Protein AF-A0A932T0E5-F1 (afdb_monomer_lite)

pLDDT: mean 88.33, std 12.1, range [47.03, 98.88]

Secondary structure (DSSP, 8-state):
-------PPPP-PPBPEEEEEE----EE--SS-----EEEEEEGGG-EEE-SEEEEES-SSSSEEEEEEEEE---SSB--EEPPPEEEEEEPEEEPEEEEESS-EE-SSS-EEEEEEEEPTT---TT--HHHHHTTPEEEEEEE-TTS-EEEEEEEEE-EE-TTS-EEEEEE--HHHHHHHHHHHHHT---EEEEEEE-TTSSEEEEEEETTTTTTTT-EE---

Radius of gyration: 29.75 Å; chains: 1; bounding box: 71×34×107 Å

Foldseek 3Di:
DPPPPPDDDDDDDAWEKEKAKAFDDQAEAPQDFDDTTWIWMDTPPGDTDTAPDKDKADGRHAFDKIWIKGWHPADPRYHIDIHDIDIHGHAAAEFDKAKEWPFADALQDQAKTKMKIDTDPPPDDDPDALQQWQAQFKKWKFKAFPVRDTPGDTDIFGWHQDPVRIIITIDGRDPSNSVSVVVCVVVLGFIWIWMWTATPRRRHIYTDRHPRGCSPPNRYDHDD

Structure (mmCIF, N/CA/C/O backbone):
data_AF-A0A932T0E5-F1
#
_entry.id   AF-A0A932T0E5-F1
#
loop_
_atom_site.group_PDB
_atom_site.id
_atom_site.type_symbol
_atom_site.label_atom_id
_atom_site.label_alt_id
_atom_site.label_comp_id
_atom_site.label_asym_id
_atom_site.label_entity_id
_atom_site.label_seq_id
_atom_site.pdbx_PDB_ins_code
_atom_site.Cartn_x
_atom_site.Cartn_y
_atom_site.Cartn_z
_atom_site.occupancy
_atom_site.B_iso_or_equiv
_atom_site.auth_seq_id
_atom_site.auth_comp_id
_atom_site.auth_asym_id
_atom_site.auth_atom_id
_atom_site.pdbx_PDB_model_num
ATOM 1 N N . ASN A 1 1 ? 46.874 -0.580 -69.465 1.00 47.03 1 ASN A N 1
ATOM 2 C CA . ASN A 1 1 ? 46.880 -0.689 -67.993 1.00 47.03 1 ASN A CA 1
ATOM 3 C C . ASN A 1 1 ? 45.465 -0.851 -67.487 1.00 47.03 1 ASN A C 1
ATOM 5 O O . ASN A 1 1 ? 44.748 0.137 -67.408 1.00 47.03 1 ASN A O 1
ATOM 9 N N . ALA A 1 2 ? 45.054 -2.084 -67.198 1.00 55.25 2 ALA A N 1
ATOM 10 C CA . ALA A 1 2 ? 43.929 -2.296 -66.297 1.00 55.25 2 ALA A CA 1
ATOM 11 C C . ALA A 1 2 ? 44.469 -2.072 -64.879 1.00 55.25 2 ALA A C 1
ATOM 13 O O . ALA A 1 2 ? 45.478 -2.668 -64.518 1.00 55.25 2 ALA A O 1
ATOM 14 N N . SER A 1 3 ? 43.871 -1.142 -64.138 1.00 70.06 3 SER A N 1
ATOM 15 C CA . SER A 1 3 ? 44.140 -0.984 -62.709 1.00 70.06 3 SER A CA 1
ATOM 16 C C . SER A 1 3 ? 43.538 -2.193 -61.994 1.00 70.06 3 SER A C 1
ATOM 18 O O . SER A 1 3 ? 42.326 -2.381 -62.053 1.00 70.06 3 SER A O 1
ATOM 20 N N . ASP A 1 4 ? 44.369 -3.016 -61.364 1.00 71.56 4 ASP A N 1
ATOM 21 C CA . ASP A 1 4 ? 43.982 -4.167 -60.539 1.00 71.56 4 ASP A CA 1
ATOM 22 C C . ASP A 1 4 ? 43.953 -3.817 -59.044 1.00 71.56 4 ASP A C 1
ATOM 24 O O . ASP A 1 4 ? 44.020 -4.704 -58.195 1.00 71.56 4 ASP A O 1
ATOM 28 N N . GLY A 1 5 ? 43.848 -2.520 -58.722 1.00 70.81 5 GLY A N 1
ATOM 29 C CA . GLY A 1 5 ? 43.839 -2.026 -57.351 1.00 70.81 5 GLY A CA 1
ATOM 30 C C . GLY A 1 5 ? 42.859 -2.818 -56.490 1.00 70.81 5 GLY A C 1
ATOM 31 O O . GLY A 1 5 ? 41.645 -2.723 -56.672 1.00 70.81 5 GLY A O 1
ATOM 32 N N . ALA A 1 6 ? 43.402 -3.618 -55.570 1.00 75.62 6 ALA A N 1
ATOM 33 C CA . ALA A 1 6 ? 42.618 -4.426 -54.654 1.00 75.62 6 ALA A CA 1
ATOM 34 C C . ALA A 1 6 ? 41.649 -3.519 -53.886 1.00 75.62 6 ALA A C 1
ATOM 36 O O . ALA A 1 6 ? 42.060 -2.522 -53.288 1.00 75.62 6 ALA A O 1
ATOM 37 N N . ALA A 1 7 ? 40.359 -3.852 -53.915 1.00 77.50 7 ALA A N 1
ATOM 38 C CA . ALA A 1 7 ? 39.360 -3.103 -53.172 1.00 77.50 7 ALA A CA 1
ATOM 39 C C . ALA A 1 7 ? 39.665 -3.207 -51.670 1.00 77.50 7 ALA A C 1
ATOM 41 O O . ALA A 1 7 ? 39.598 -4.288 -51.084 1.00 77.50 7 ALA A O 1
ATOM 42 N N . VAL A 1 8 ? 40.001 -2.079 -51.044 1.00 80.88 8 VAL A N 1
ATOM 43 C CA . VAL A 1 8 ? 40.147 -1.990 -49.590 1.00 80.88 8 VAL A CA 1
ATOM 44 C C . VAL A 1 8 ? 38.770 -1.718 -49.000 1.00 80.88 8 VAL A C 1
ATOM 46 O O . VAL A 1 8 ? 38.157 -0.689 -49.283 1.00 80.88 8 VAL A O 1
ATOM 49 N N . ALA A 1 9 ? 38.272 -2.639 -48.178 1.00 80.81 9 ALA A N 1
ATOM 50 C CA . ALA A 1 9 ? 37.036 -2.426 -47.438 1.00 80.81 9 ALA A CA 1
ATOM 51 C C . ALA A 1 9 ? 37.272 -1.409 -46.310 1.00 80.81 9 ALA A C 1
ATOM 53 O O . ALA A 1 9 ? 38.129 -1.614 -45.450 1.00 80.81 9 ALA A O 1
ATOM 54 N N . ILE A 1 10 ? 36.496 -0.323 -46.298 1.00 84.88 10 ILE A N 1
ATOM 55 C CA . ILE A 1 10 ? 36.447 0.612 -45.171 1.00 84.88 10 ILE A CA 1
ATOM 56 C C . ILE A 1 10 ? 35.367 0.122 -44.209 1.00 84.88 10 ILE A C 1
ATOM 58 O O . ILE A 1 10 ? 34.188 0.081 -44.559 1.00 84.88 10 ILE A O 1
ATOM 62 N N . LEU A 1 11 ? 35.769 -0.236 -42.990 1.00 83.25 11 LEU A N 1
ATOM 63 C CA . LEU A 1 11 ? 34.835 -0.526 -41.909 1.00 83.25 11 LEU A CA 1
ATOM 64 C C . LEU A 1 11 ? 34.410 0.785 -41.241 1.00 83.25 11 LEU A C 1
ATOM 66 O O . LEU A 1 11 ? 35.240 1.488 -40.666 1.00 83.25 11 LEU A O 1
ATOM 70 N N . ILE A 1 12 ? 33.115 1.088 -41.288 1.00 87.25 12 ILE A N 1
ATOM 71 C CA . ILE A 1 12 ? 32.515 2.178 -40.514 1.00 87.25 12 ILE A CA 1
ATOM 72 C C . ILE A 1 12 ? 31.765 1.548 -39.343 1.00 87.25 12 ILE A C 1
ATOM 74 O O . ILE A 1 12 ? 30.794 0.819 -39.538 1.00 87.25 12 ILE A O 1
ATOM 78 N N . ASN A 1 13 ? 32.236 1.809 -38.124 1.00 93.94 13 ASN A N 1
ATOM 79 C CA . ASN A 1 13 ? 31.563 1.343 -36.916 1.00 93.94 13 ASN A CA 1
ATOM 80 C C . ASN A 1 13 ? 30.255 2.110 -36.697 1.00 93.94 13 ASN A C 1
ATOM 82 O O . ASN A 1 13 ? 30.162 3.299 -37.007 1.00 93.94 13 ASN A O 1
ATOM 86 N N . LYS A 1 14 ? 29.267 1.441 -36.095 1.00 96.06 14 LYS A N 1
ATOM 87 C CA . LYS A 1 14 ? 28.035 2.093 -35.644 1.00 96.06 14 LYS A CA 1
ATOM 88 C C . LYS A 1 14 ? 28.333 3.128 -34.556 1.00 96.06 14 LYS A C 1
ATOM 90 O O . LYS A 1 14 ? 29.182 2.902 -33.688 1.00 96.06 14 LYS A O 1
ATOM 95 N N . ALA A 1 15 ? 27.595 4.231 -34.570 1.00 96.94 15 ALA A N 1
ATOM 96 C CA . ALA A 1 15 ? 27.650 5.263 -33.545 1.00 96.94 15 ALA A CA 1
ATOM 97 C C . ALA A 1 15 ? 26.988 4.802 -32.234 1.00 96.94 15 ALA A C 1
ATOM 99 O O . ALA A 1 15 ? 26.132 3.919 -32.223 1.00 96.94 15 ALA A O 1
ATOM 100 N N . SER A 1 16 ? 27.374 5.391 -31.102 1.00 96.88 16 SER A N 1
ATOM 101 C CA . SER A 1 16 ? 26.695 5.148 -29.824 1.00 96.88 16 SER A CA 1
ATOM 102 C C . SER A 1 16 ? 25.293 5.770 -29.795 1.00 96.88 16 SER A C 1
ATOM 104 O O . SER A 1 16 ? 25.011 6.762 -30.474 1.00 96.88 16 SER A O 1
ATOM 106 N N . SER A 1 17 ? 24.423 5.179 -28.978 1.00 98.31 17 SER A N 1
ATOM 107 C CA . SER A 1 17 ? 23.112 5.715 -28.614 1.00 98.31 17 SER A CA 1
ATOM 108 C C . SER A 1 17 ? 22.964 5.719 -27.090 1.00 98.31 17 SER A C 1
ATOM 110 O O . SER A 1 17 ? 23.651 4.968 -26.394 1.00 98.31 17 SER A O 1
ATOM 112 N N . THR A 1 18 ? 22.065 6.556 -26.584 1.00 98.56 18 THR A N 1
ATOM 113 C CA . THR A 1 18 ? 21.708 6.649 -25.168 1.00 98.56 18 THR A CA 1
ATOM 114 C C . THR A 1 18 ? 20.205 6.484 -25.032 1.00 98.56 18 THR A C 1
ATOM 116 O O . THR A 1 18 ? 19.445 7.305 -25.550 1.00 98.56 18 THR A O 1
ATOM 119 N N . THR A 1 19 ? 19.787 5.459 -24.294 1.00 98.88 19 THR A N 1
ATOM 120 C CA . THR A 1 19 ? 18.385 5.227 -23.939 1.00 98.88 19 THR A CA 1
ATOM 121 C C . THR A 1 19 ? 18.100 5.777 -22.546 1.00 98.88 19 THR A C 1
ATOM 123 O O . THR A 1 19 ? 18.860 5.557 -21.609 1.00 98.88 19 THR A O 1
ATOM 126 N N . THR A 1 20 ? 16.994 6.500 -22.398 1.00 98.75 20 THR A N 1
ATOM 127 C CA . THR A 1 20 ? 16.487 6.992 -21.113 1.00 98.75 20 THR A CA 1
ATOM 128 C C . THR A 1 20 ? 15.145 6.340 -20.834 1.00 98.75 20 THR A C 1
ATOM 130 O O . THR A 1 20 ? 14.204 6.506 -21.608 1.00 98.75 20 THR A O 1
ATOM 133 N N . THR A 1 21 ? 15.048 5.615 -19.723 1.00 98.81 21 THR A N 1
ATOM 134 C CA . THR A 1 21 ? 13.775 5.077 -19.237 1.00 98.81 21 THR A CA 1
ATOM 135 C C . THR A 1 21 ? 12.963 6.180 -18.569 1.00 98.81 21 THR A C 1
ATOM 137 O O . THR A 1 21 ? 13.482 6.947 -17.760 1.00 98.81 21 THR A O 1
ATOM 140 N N . ILE A 1 22 ? 11.672 6.227 -18.870 1.00 98.44 22 ILE A N 1
ATOM 141 C CA . ILE A 1 22 ? 10.708 7.151 -18.281 1.00 98.44 22 ILE A CA 1
ATOM 142 C C . ILE A 1 22 ? 9.673 6.305 -17.536 1.00 98.44 22 ILE A C 1
ATOM 144 O O . ILE A 1 22 ? 9.033 5.440 -18.132 1.00 98.44 22 ILE A O 1
ATOM 148 N N . GLY A 1 23 ? 9.528 6.531 -16.229 1.00 97.00 23 GLY A N 1
ATOM 149 C CA . GLY A 1 23 ? 8.541 5.835 -15.398 1.00 97.00 23 GLY A CA 1
ATOM 150 C C . GLY A 1 23 ? 7.097 6.274 -15.675 1.00 97.00 23 GLY A C 1
ATOM 151 O O . GLY A 1 23 ? 6.836 7.153 -16.493 1.00 97.00 23 GLY A O 1
ATOM 152 N N . ALA A 1 24 ? 6.150 5.671 -14.962 1.00 95.75 24 ALA A N 1
ATOM 153 C CA . ALA A 1 24 ? 4.742 6.068 -14.946 1.00 95.75 24 ALA A CA 1
ATOM 154 C C . ALA A 1 24 ? 4.163 5.962 -13.526 1.00 95.75 24 ALA A C 1
ATOM 156 O O . ALA A 1 24 ? 4.868 5.603 -12.582 1.00 95.75 24 ALA A O 1
ATOM 157 N N . GLY A 1 25 ? 2.871 6.262 -13.384 1.00 92.38 25 GLY A N 1
ATOM 158 C CA . GLY A 1 25 ? 2.166 6.198 -12.109 1.00 92.38 25 GLY A CA 1
ATOM 159 C C . GLY A 1 25 ? 2.399 7.429 -11.213 1.00 92.38 25 GLY A C 1
ATOM 160 O O . GLY A 1 25 ? 2.808 8.481 -11.708 1.00 92.38 25 GLY A O 1
ATOM 161 N N . PRO A 1 26 ? 2.117 7.325 -9.899 1.00 95.62 26 PRO A N 1
ATOM 162 C CA . PRO A 1 26 ? 1.688 6.109 -9.208 1.00 95.62 26 PRO A CA 1
ATOM 163 C C . PRO A 1 26 ? 0.310 5.628 -9.676 1.00 95.62 26 PRO A C 1
ATOM 165 O O . PRO A 1 26 ? -0.562 6.436 -9.988 1.00 95.62 26 PRO A O 1
ATOM 168 N N . PHE A 1 27 ? 0.120 4.314 -9.704 1.00 98.12 27 PHE A N 1
ATOM 169 C CA . PHE A 1 27 ? -1.183 3.686 -9.915 1.00 98.12 27 PHE A CA 1
ATOM 170 C C . PHE A 1 27 ? -1.866 3.420 -8.570 1.00 98.12 27 PHE A C 1
ATOM 172 O O . PHE A 1 27 ? -1.227 3.492 -7.518 1.00 98.12 27 PHE A O 1
ATOM 179 N N . THR A 1 28 ? -3.154 3.099 -8.597 1.00 98.12 28 THR A N 1
ATOM 180 C CA . THR A 1 28 ? -3.898 2.607 -7.432 1.00 98.12 28 THR A CA 1
ATOM 181 C C . THR A 1 28 ? -4.329 1.187 -7.726 1.00 98.12 28 THR A C 1
ATOM 183 O O . THR A 1 28 ? -4.829 0.936 -8.817 1.00 98.12 28 THR A O 1
ATOM 186 N N . TYR A 1 29 ? -4.159 0.293 -6.752 1.00 98.62 29 TYR A N 1
ATOM 187 C CA . TYR A 1 29 ? -4.575 -1.097 -6.863 1.00 98.62 29 TYR A CA 1
ATOM 188 C C . TYR A 1 29 ? -6.025 -1.203 -7.351 1.00 98.62 29 TYR A C 1
ATOM 190 O O . TYR A 1 29 ? -6.954 -0.730 -6.685 1.00 98.62 29 TYR A O 1
ATOM 198 N N . ASP A 1 30 ? -6.205 -1.833 -8.509 1.00 97.88 30 ASP A N 1
ATOM 199 C CA . ASP A 1 30 ? -7.512 -2.096 -9.112 1.00 97.88 30 ASP A CA 1
ATOM 200 C C . ASP A 1 30 ? -7.761 -3.582 -9.428 1.00 97.88 30 ASP A C 1
ATOM 202 O O . ASP A 1 30 ? -8.763 -3.940 -10.045 1.00 97.88 30 ASP A O 1
ATOM 206 N N . GLY A 1 31 ? -6.858 -4.456 -8.975 1.00 97.56 31 GLY A N 1
ATOM 207 C CA . GLY A 1 31 ? -6.905 -5.890 -9.246 1.00 97.56 31 GLY A CA 1
ATOM 208 C C . GLY A 1 31 ? -6.441 -6.285 -10.651 1.00 97.56 31 GLY A C 1
ATOM 209 O O . GLY A 1 31 ? -6.492 -7.473 -10.967 1.00 97.56 31 GLY A O 1
ATOM 210 N N . SER A 1 32 ? -5.974 -5.341 -11.477 1.00 97.88 32 SER A N 1
ATOM 211 C CA . SER A 1 32 ? -5.464 -5.589 -12.828 1.00 97.88 32 SER A CA 1
ATOM 212 C C . SER A 1 32 ? -3.959 -5.319 -12.955 1.00 97.88 32 SER A C 1
ATOM 214 O O . SER A 1 32 ? -3.314 -4.792 -12.051 1.00 97.88 32 SER A O 1
ATOM 216 N N . THR A 1 33 ? -3.361 -5.735 -14.075 1.00 97.75 33 THR A N 1
ATOM 217 C CA . THR A 1 33 ? -1.942 -5.485 -14.358 1.00 97.75 33 THR A CA 1
ATOM 218 C C . THR A 1 33 ? -1.722 -4.050 -14.826 1.00 97.75 33 THR A C 1
ATOM 220 O O . THR A 1 33 ? -2.251 -3.633 -15.855 1.00 97.75 33 THR A O 1
ATOM 223 N N . HIS A 1 34 ? -0.843 -3.323 -14.143 1.00 97.12 34 HIS A N 1
ATOM 224 C CA . HIS A 1 34 ? -0.406 -1.991 -14.536 1.00 97.12 34 HIS A CA 1
ATOM 225 C C . HIS A 1 34 ? 0.894 -2.060 -15.346 1.00 97.12 34 HIS A C 1
ATOM 227 O O . HIS A 1 34 ? 1.992 -2.152 -14.797 1.00 97.12 34 HIS A O 1
ATOM 233 N N . THR A 1 35 ? 0.786 -1.974 -16.672 1.00 93.38 35 THR A N 1
ATOM 234 C CA . THR A 1 35 ? 1.936 -1.738 -17.557 1.00 93.38 35 THR A CA 1
ATOM 235 C C . THR A 1 35 ? 2.109 -0.237 -17.762 1.00 93.38 35 THR A C 1
ATOM 237 O O . THR A 1 35 ? 1.227 0.419 -18.316 1.00 93.38 35 THR A O 1
ATOM 240 N N . GLY A 1 36 ? 3.226 0.324 -17.307 1.00 92.25 36 GLY A N 1
ATOM 241 C CA . GLY A 1 36 ? 3.509 1.752 -17.436 1.00 92.25 36 GLY A CA 1
ATOM 242 C C . GLY A 1 36 ? 4.932 2.037 -17.896 1.00 92.25 36 GLY A C 1
ATOM 243 O O . GLY A 1 36 ? 5.788 1.160 -17.912 1.00 92.25 36 GLY A O 1
ATOM 244 N N . GLY A 1 37 ? 5.187 3.288 -18.253 1.00 97.12 37 GLY A N 1
ATOM 245 C CA . GLY A 1 37 ? 6.506 3.772 -18.637 1.00 97.12 37 GLY A CA 1
ATOM 246 C C . GLY A 1 37 ? 6.717 3.833 -20.145 1.00 97.12 37 GLY A C 1
ATOM 247 O O . GLY A 1 37 ? 5.889 3.409 -20.946 1.00 97.12 37 GLY A O 1
ATOM 248 N N . SER A 1 38 ? 7.830 4.441 -20.524 1.00 98.06 38 SER A N 1
ATOM 249 C CA . SER A 1 38 ? 8.278 4.600 -21.905 1.00 98.06 38 SER A CA 1
ATOM 250 C C . SER A 1 38 ? 9.796 4.785 -21.922 1.00 98.06 38 SER A C 1
ATOM 252 O O . SER A 1 38 ? 10.455 4.696 -20.885 1.00 98.06 38 SER A O 1
ATOM 254 N N . GLY A 1 39 ? 10.374 5.048 -23.089 1.00 98.44 39 GLY A N 1
ATOM 255 C CA . GLY A 1 39 ? 11.759 5.482 -23.160 1.00 98.44 39 GLY A CA 1
ATOM 256 C C . GLY A 1 39 ? 12.042 6.308 -24.397 1.00 98.44 39 GLY A C 1
ATOM 257 O O . GLY A 1 39 ? 11.377 6.162 -25.425 1.00 98.44 39 GLY A O 1
ATOM 258 N N . THR A 1 40 ? 13.040 7.174 -24.285 1.00 98.56 40 THR A N 1
ATOM 259 C CA . THR A 1 40 ? 13.556 7.989 -25.385 1.00 98.56 40 THR A CA 1
ATOM 260 C C . THR A 1 40 ? 14.987 7.592 -25.692 1.00 98.56 40 THR A C 1
ATOM 262 O O . THR A 1 40 ? 15.738 7.178 -24.809 1.00 98.56 40 THR A O 1
ATOM 265 N N . VAL A 1 41 ? 15.362 7.710 -26.959 1.00 98.75 41 VAL A N 1
ATOM 266 C CA . VAL A 1 41 ? 16.685 7.351 -27.457 1.00 98.75 41 VAL A CA 1
ATOM 267 C C . VAL A 1 41 ? 17.247 8.540 -28.206 1.00 98.75 41 VAL A C 1
ATOM 269 O O . VAL A 1 41 ? 16.602 9.074 -29.110 1.00 98.75 41 VAL A O 1
ATOM 272 N N . THR A 1 42 ? 18.458 8.937 -27.837 1.00 98.50 42 THR A N 1
ATOM 273 C CA . THR A 1 42 ? 19.224 9.960 -28.552 1.00 98.50 42 THR A CA 1
ATOM 274 C C . THR A 1 42 ? 20.570 9.400 -28.989 1.00 98.50 42 THR A C 1
ATOM 276 O O . THR A 1 42 ? 21.080 8.446 -28.402 1.00 98.50 42 THR A O 1
ATOM 279 N N . GLY A 1 43 ? 21.153 9.956 -30.046 1.00 96.94 43 GLY A N 1
ATOM 280 C CA . GLY A 1 43 ? 22.438 9.492 -30.564 1.00 96.94 43 GLY A CA 1
ATOM 281 C C . GLY A 1 43 ? 23.042 10.448 -31.583 1.00 96.94 43 GLY A C 1
ATOM 282 O O . GLY A 1 43 ? 22.471 11.493 -31.905 1.00 96.94 43 GLY A O 1
ATOM 283 N N . ALA A 1 44 ? 24.225 10.093 -32.085 1.00 93.94 44 ALA A N 1
ATOM 284 C CA . ALA A 1 44 ? 24.895 10.867 -33.127 1.00 93.94 44 ALA A CA 1
ATOM 285 C C . ALA A 1 44 ? 24.052 10.946 -34.417 1.00 93.94 44 ALA A C 1
ATOM 287 O O . ALA A 1 44 ? 23.070 10.232 -34.588 1.00 93.94 44 ALA A O 1
ATOM 288 N N . GLY A 1 45 ? 24.407 11.853 -35.331 1.00 93.25 45 GLY A N 1
ATOM 289 C CA . GLY A 1 45 ? 23.711 11.972 -36.621 1.00 93.25 45 GLY A CA 1
ATOM 290 C C . GLY A 1 45 ? 22.247 12.430 -36.532 1.00 93.25 45 GLY A C 1
ATOM 291 O O . GLY A 1 45 ? 21.537 12.356 -37.529 1.00 93.25 45 GLY A O 1
ATOM 292 N N . GLY A 1 46 ? 21.799 12.913 -35.366 1.00 95.25 46 GLY A N 1
ATOM 293 C CA . GLY A 1 46 ? 20.435 13.404 -35.153 1.00 95.25 46 GLY A CA 1
ATOM 294 C C . GLY A 1 46 ? 19.421 12.327 -34.763 1.00 95.25 46 GLY A C 1
ATOM 295 O O . GLY A 1 46 ? 18.223 12.586 -34.858 1.00 95.25 46 GLY A O 1
ATOM 296 N N . LEU A 1 47 ? 19.865 11.139 -34.325 1.00 97.94 47 LEU A N 1
ATOM 297 C CA . LEU A 1 47 ? 18.961 10.114 -33.801 1.00 97.94 47 LEU A CA 1
ATOM 298 C C . LEU A 1 47 ? 18.129 10.684 -32.642 1.00 97.94 47 LEU A C 1
ATOM 300 O O . LEU A 1 47 ? 18.674 11.121 -31.628 1.00 97.94 47 LEU A O 1
ATOM 304 N N . SER A 1 48 ? 16.808 10.643 -32.804 1.00 97.88 48 SER A N 1
ATOM 305 C CA . SER A 1 48 ? 15.816 11.008 -31.795 1.00 97.88 48 SER A CA 1
ATOM 306 C C . SER A 1 48 ? 14.568 10.164 -32.030 1.00 97.88 48 SER A C 1
ATOM 308 O O . SER A 1 48 ? 13.842 10.370 -33.002 1.00 97.88 48 SER A O 1
ATOM 310 N N . THR A 1 49 ? 14.368 9.146 -31.198 1.00 98.31 49 THR A N 1
ATOM 311 C CA . THR A 1 49 ? 13.281 8.170 -31.352 1.00 98.31 49 THR A CA 1
ATOM 312 C C . THR A 1 49 ? 12.842 7.618 -29.993 1.00 98.31 49 THR A C 1
ATOM 314 O O . THR A 1 49 ? 13.387 7.987 -28.950 1.00 98.31 49 THR A O 1
ATOM 317 N N . SER A 1 50 ? 11.842 6.744 -29.986 1.00 98.38 50 SER A N 1
ATOM 318 C CA . SER A 1 50 ? 11.412 6.002 -28.801 1.00 98.38 50 SER A CA 1
ATOM 319 C C . SER A 1 50 ? 12.195 4.701 -28.634 1.00 98.38 50 SER A C 1
ATOM 321 O O . SER A 1 50 ? 12.706 4.130 -29.599 1.00 98.38 50 SER A O 1
ATOM 323 N N . ALA A 1 51 ? 12.265 4.217 -27.395 1.00 98.31 51 ALA A N 1
ATOM 324 C CA . ALA A 1 51 ? 12.779 2.886 -27.095 1.00 98.31 51 ALA A CA 1
ATOM 325 C C . ALA A 1 51 ? 11.984 1.811 -27.859 1.00 98.31 51 ALA A C 1
ATOM 327 O O . ALA A 1 51 ? 10.777 1.939 -28.060 1.00 98.31 51 ALA A O 1
ATOM 328 N N . THR A 1 52 ? 12.662 0.745 -28.278 1.00 98.31 52 THR A N 1
ATOM 329 C CA . THR A 1 52 ? 12.062 -0.340 -29.068 1.00 98.31 52 THR A CA 1
ATOM 330 C C . THR A 1 52 ? 11.242 -1.302 -28.221 1.00 98.31 52 THR A C 1
ATOM 332 O O . THR A 1 52 ? 10.318 -1.932 -28.727 1.00 98.31 52 THR A O 1
ATOM 335 N N . SER A 1 53 ? 11.583 -1.444 -26.940 1.00 98.44 53 SER A N 1
ATOM 336 C CA . SER A 1 53 ? 10.878 -2.329 -26.015 1.00 98.44 53 SER A CA 1
ATOM 337 C C . SER A 1 53 ? 11.063 -1.888 -24.568 1.00 98.44 53 SER A C 1
ATOM 339 O O . SER A 1 53 ? 12.004 -1.164 -24.238 1.00 98.44 53 SER A O 1
ATOM 341 N N . LEU A 1 54 ? 10.178 -2.376 -23.702 1.00 98.62 54 LEU A N 1
ATOM 342 C CA . LEU A 1 54 ? 10.267 -2.233 -22.254 1.00 98.62 54 LEU A CA 1
ATOM 343 C C . LEU A 1 54 ? 10.350 -3.621 -21.616 1.00 98.62 54 LEU A C 1
ATOM 345 O O . LEU A 1 54 ? 9.707 -4.557 -22.092 1.00 98.62 54 LEU A O 1
ATOM 349 N N . THR A 1 55 ? 11.109 -3.744 -20.533 1.00 98.44 55 THR A N 1
ATOM 350 C CA . THR A 1 55 ? 11.048 -4.903 -19.637 1.00 98.44 55 THR A CA 1
ATOM 351 C C . THR A 1 55 ? 10.595 -4.472 -18.252 1.00 98.44 55 THR A C 1
ATOM 353 O O . THR A 1 55 ? 10.794 -3.325 -17.846 1.00 98.44 55 THR A O 1
ATOM 356 N N . TYR A 1 56 ? 9.961 -5.402 -17.543 1.00 98.31 56 TYR A N 1
ATOM 357 C CA . TYR A 1 56 ? 9.404 -5.184 -16.216 1.00 98.31 56 TYR A CA 1
ATOM 358 C C . TYR A 1 56 ? 9.957 -6.210 -15.234 1.00 98.31 56 TYR A C 1
ATOM 360 O O . TYR A 1 56 ? 10.122 -7.380 -15.578 1.00 98.31 56 TYR A O 1
ATOM 368 N N . SER A 1 57 ? 10.235 -5.767 -14.010 1.00 98.25 57 SER A N 1
ATOM 369 C CA . SER A 1 57 ? 10.663 -6.626 -12.906 1.00 98.25 57 SER A CA 1
ATOM 370 C C . SER A 1 57 ? 9.881 -6.286 -11.642 1.00 98.25 57 SER A C 1
ATOM 372 O O . SER A 1 57 ? 9.809 -5.119 -11.254 1.00 98.25 57 SER A O 1
ATOM 374 N N . GLY A 1 58 ? 9.313 -7.304 -10.997 1.00 97.88 58 GLY A N 1
ATOM 375 C CA . GLY A 1 58 ? 8.428 -7.159 -9.840 1.00 97.88 58 GLY A CA 1
ATOM 376 C C . GLY A 1 58 ? 6.955 -7.401 -10.173 1.00 97.88 58 GLY A C 1
ATOM 377 O O . GLY A 1 58 ? 6.590 -7.660 -11.318 1.00 97.88 58 GLY A O 1
ATOM 378 N N . ASP A 1 59 ? 6.116 -7.347 -9.142 1.00 97.94 59 ASP A N 1
ATOM 379 C CA . ASP A 1 59 ? 4.670 -7.533 -9.254 1.00 97.94 59 ASP A CA 1
ATOM 380 C C . ASP A 1 59 ? 4.005 -6.265 -9.806 1.00 97.94 59 ASP A C 1
ATOM 382 O O . ASP A 1 59 ? 4.155 -5.177 -9.254 1.00 97.94 59 ASP A O 1
ATOM 386 N N . GLN A 1 60 ? 3.283 -6.413 -10.913 1.00 98.00 60 GLN A N 1
ATOM 387 C CA . GLN A 1 60 ? 2.610 -5.317 -11.612 1.00 98.00 60 GLN A CA 1
ATOM 388 C C . GLN A 1 60 ? 1.116 -5.225 -11.280 1.00 98.00 60 GLN A C 1
ATOM 390 O O . GLN A 1 60 ? 0.410 -4.425 -11.890 1.00 98.00 60 GLN A O 1
ATOM 395 N N . VAL A 1 61 ? 0.621 -6.064 -10.372 1.00 97.88 61 VAL A N 1
ATOM 396 C CA . VAL A 1 61 ? -0.784 -6.114 -9.963 1.00 97.88 61 VAL A CA 1
ATOM 397 C C . VAL A 1 61 ? -0.927 -5.609 -8.536 1.00 97.88 61 VAL A C 1
ATOM 399 O O . VAL A 1 61 ? -1.691 -4.682 -8.293 1.00 97.88 61 VAL A O 1
ATOM 402 N N . ASN A 1 62 ? -0.204 -6.206 -7.589 1.00 98.25 62 ASN A N 1
ATOM 403 C CA . ASN A 1 62 ? -0.373 -5.891 -6.172 1.00 98.25 62 ASN A CA 1
ATOM 404 C C . ASN A 1 62 ? 0.271 -4.550 -5.789 1.00 98.25 62 ASN A C 1
ATOM 406 O O . ASN A 1 62 ? 1.205 -4.070 -6.433 1.00 98.25 62 ASN A O 1
ATOM 410 N N . ALA A 1 63 ? -0.232 -3.942 -4.713 1.00 98.31 63 ALA A N 1
ATOM 411 C CA . ALA A 1 63 ? 0.344 -2.727 -4.162 1.00 98.31 63 ALA A CA 1
ATOM 412 C C . ALA A 1 63 ? 1.807 -2.956 -3.762 1.00 98.31 63 ALA A C 1
ATOM 414 O O . ALA A 1 63 ? 2.161 -3.949 -3.127 1.00 98.31 63 ALA A O 1
ATOM 415 N N . GLY A 1 64 ? 2.665 -2.013 -4.130 1.00 97.94 64 GLY A N 1
ATOM 416 C CA . GLY A 1 64 ? 4.105 -2.150 -3.997 1.00 97.94 64 GLY A CA 1
ATOM 417 C C . GLY A 1 64 ? 4.851 -1.393 -5.084 1.00 97.94 64 GLY A C 1
ATOM 418 O O . GLY A 1 64 ? 4.301 -0.519 -5.757 1.00 97.94 64 GLY A O 1
ATOM 419 N N . THR A 1 65 ? 6.127 -1.730 -5.239 1.00 97.88 65 THR A N 1
ATOM 420 C CA . THR A 1 65 ? 7.012 -1.125 -6.234 1.00 97.88 65 THR A CA 1
ATOM 421 C C . THR A 1 65 ? 7.479 -2.191 -7.212 1.00 97.88 65 THR A C 1
ATOM 423 O O . THR A 1 65 ? 8.030 -3.210 -6.796 1.00 97.88 65 THR A O 1
ATOM 426 N N . TYR A 1 66 ? 7.322 -1.918 -8.504 1.00 98.38 66 TYR A N 1
ATOM 427 C CA . TYR A 1 66 ? 7.968 -2.665 -9.581 1.00 98.38 66 TYR A CA 1
ATOM 428 C C . TYR A 1 66 ? 8.877 -1.733 -10.385 1.00 98.38 66 TYR A C 1
ATOM 430 O O . TYR A 1 66 ? 8.883 -0.518 -10.180 1.00 98.38 66 TYR A O 1
ATOM 438 N N . TYR A 1 67 ? 9.677 -2.292 -11.285 1.00 98.50 67 TYR A N 1
ATOM 439 C CA . TYR A 1 67 ? 10.641 -1.543 -12.082 1.00 98.50 67 TYR A CA 1
ATOM 440 C C . TYR A 1 67 ? 10.383 -1.732 -13.568 1.00 98.50 67 TYR A C 1
ATOM 442 O O . TYR A 1 67 ? 10.075 -2.838 -14.009 1.00 98.50 67 TYR A O 1
ATOM 450 N N . VAL A 1 68 ? 10.545 -0.653 -14.330 1.00 98.69 68 VAL A N 1
ATOM 451 C CA . VAL A 1 68 ? 10.563 -0.665 -15.795 1.00 98.69 68 VAL A CA 1
ATOM 452 C C . VAL A 1 68 ? 11.959 -0.312 -16.294 1.00 98.69 68 VAL A C 1
ATOM 454 O O . VAL A 1 68 ? 12.621 0.546 -15.711 1.00 98.69 68 VAL A O 1
ATOM 457 N N . THR A 1 69 ? 12.384 -0.938 -17.388 1.00 98.75 69 THR A N 1
ATOM 458 C CA . THR A 1 69 ? 13.617 -0.607 -18.109 1.00 98.75 69 THR A CA 1
ATOM 459 C C . THR A 1 69 ? 13.310 -0.464 -19.592 1.00 98.75 69 THR A C 1
ATOM 461 O O . THR A 1 69 ? 12.658 -1.328 -20.178 1.00 98.75 69 THR A O 1
ATOM 464 N N . ALA A 1 70 ? 13.764 0.630 -20.202 1.00 98.81 70 ALA A N 1
ATOM 465 C CA . ALA A 1 70 ? 13.637 0.858 -21.633 1.00 98.81 70 ALA A CA 1
ATOM 466 C C . ALA A 1 70 ? 14.871 0.362 -22.390 1.00 98.81 70 ALA A C 1
ATOM 468 O O . ALA A 1 70 ? 16.000 0.558 -21.944 1.00 98.81 70 ALA A O 1
ATOM 469 N N . HIS A 1 71 ? 14.643 -0.229 -23.560 1.00 98.69 71 HIS A N 1
ATOM 470 C CA . HIS A 1 71 ? 15.684 -0.822 -24.393 1.00 98.69 71 HIS A CA 1
ATOM 471 C C . HIS A 1 71 ? 15.614 -0.275 -25.811 1.00 98.69 71 HIS A C 1
ATOM 473 O O . HIS A 1 71 ? 14.529 -0.167 -26.390 1.00 98.69 71 HIS A O 1
ATOM 479 N N . TYR A 1 72 ? 16.775 0.002 -26.390 1.00 98.62 72 TYR A N 1
ATOM 480 C CA . TYR A 1 72 ? 16.941 0.272 -27.807 1.00 98.62 72 TYR A CA 1
ATOM 481 C C . TYR A 1 72 ? 17.758 -0.843 -28.448 1.00 98.62 72 TYR A C 1
ATOM 483 O O . TYR A 1 72 ? 18.929 -1.020 -28.127 1.00 98.62 72 TYR A O 1
ATOM 491 N N . ALA A 1 73 ? 17.164 -1.567 -29.396 1.00 98.25 73 ALA A N 1
ATOM 492 C CA . ALA A 1 73 ? 17.824 -2.674 -30.094 1.00 98.25 73 ALA A CA 1
ATOM 493 C C . ALA A 1 73 ? 18.987 -2.236 -31.012 1.00 98.25 73 ALA A C 1
ATOM 495 O O . ALA A 1 73 ? 19.748 -3.080 -31.489 1.00 98.25 73 ALA A O 1
ATOM 496 N N . GLY A 1 74 ? 19.139 -0.931 -31.261 1.00 97.44 74 GLY A N 1
ATOM 497 C CA . GLY A 1 74 ? 20.045 -0.406 -32.278 1.00 97.44 74 GLY A CA 1
ATOM 498 C C . GLY A 1 74 ? 19.411 -0.399 -33.669 1.00 97.44 74 GLY A C 1
ATOM 499 O O . GLY A 1 74 ? 18.340 -0.958 -33.901 1.00 97.44 74 GLY A O 1
ATOM 500 N N . ASP A 1 75 ? 20.101 0.227 -34.615 1.00 96.31 75 ASP A N 1
ATOM 501 C CA . ASP A 1 75 ? 19.721 0.233 -36.029 1.00 96.31 75 ASP A CA 1
ATOM 502 C C . ASP A 1 75 ? 20.952 -0.041 -36.915 1.00 96.31 75 ASP A C 1
ATOM 504 O O . ASP A 1 75 ? 21.976 -0.547 -36.442 1.00 96.31 75 ASP A O 1
ATOM 508 N N . ALA A 1 76 ? 20.861 0.226 -38.220 1.00 95.44 76 ALA A N 1
ATOM 509 C CA . ALA A 1 76 ? 21.977 0.040 -39.148 1.00 95.44 76 ALA A CA 1
ATOM 510 C C . ALA A 1 76 ? 23.211 0.896 -38.795 1.00 95.44 76 ALA A C 1
ATOM 512 O O . ALA A 1 76 ? 24.337 0.445 -38.988 1.00 95.44 76 ALA A O 1
ATOM 513 N N . ASN A 1 77 ? 22.996 2.088 -38.238 1.00 96.19 77 ASN A N 1
ATOM 514 C CA . ASN A 1 77 ? 23.995 3.121 -37.981 1.00 96.19 77 ASN A CA 1
ATOM 515 C C . ASN A 1 77 ? 24.305 3.320 -36.488 1.00 96.19 77 ASN A C 1
ATOM 517 O O . ASN A 1 77 ? 25.335 3.911 -36.173 1.00 96.19 77 ASN A O 1
ATOM 521 N N . HIS A 1 78 ? 23.466 2.826 -35.574 1.00 98.00 78 HIS A N 1
ATOM 522 C CA . HIS A 1 78 ? 23.590 3.041 -34.130 1.00 98.00 78 HIS A CA 1
ATOM 523 C C . HIS A 1 78 ? 23.608 1.731 -33.339 1.00 98.00 78 HIS A C 1
ATOM 525 O O . HIS A 1 78 ? 22.865 0.790 -33.630 1.00 98.00 78 HIS A O 1
ATOM 531 N N . ASN A 1 79 ? 24.449 1.681 -32.309 1.00 98.06 79 ASN A N 1
ATOM 532 C CA . ASN A 1 79 ? 24.519 0.575 -31.361 1.00 98.06 79 ASN A CA 1
ATOM 533 C C . ASN A 1 79 ? 23.261 0.510 -30.485 1.00 98.06 79 ASN A C 1
ATOM 535 O O . ASN A 1 79 ? 22.611 1.530 -30.240 1.00 98.06 79 ASN A O 1
ATOM 539 N N . ALA A 1 80 ? 22.960 -0.690 -29.989 1.00 98.31 80 ALA A N 1
ATOM 540 C CA . ALA A 1 80 ? 21.959 -0.899 -28.950 1.00 98.31 80 ALA A CA 1
ATOM 541 C C . ALA A 1 80 ? 22.349 -0.175 -27.651 1.00 98.31 80 ALA A C 1
ATOM 543 O O . ALA A 1 80 ? 23.536 0.029 -27.380 1.00 98.31 80 ALA A O 1
ATOM 544 N N . SER A 1 81 ? 21.356 0.204 -26.853 1.00 98.75 81 SER A N 1
ATOM 545 C CA . SER A 1 81 ? 21.565 0.773 -25.522 1.00 98.75 81 SER A CA 1
ATOM 546 C C . SER A 1 81 ? 20.377 0.496 -24.610 1.00 98.75 81 SER A C 1
ATOM 548 O O . SER A 1 81 ? 19.249 0.334 -25.073 1.00 98.75 81 SER A O 1
ATOM 550 N N . ASP A 1 82 ? 20.638 0.491 -23.307 1.00 98.56 82 ASP A N 1
ATOM 551 C CA . ASP A 1 82 ? 19.630 0.290 -22.272 1.00 98.56 82 ASP A CA 1
ATOM 552 C C . ASP A 1 82 ? 19.546 1.527 -21.381 1.00 98.56 82 ASP A C 1
ATOM 554 O O . ASP A 1 82 ? 20.556 2.172 -21.083 1.00 98.56 82 ASP A O 1
ATOM 558 N N . GLY A 1 83 ? 18.331 1.864 -20.960 1.00 98.69 83 GLY A N 1
ATOM 559 C CA . GLY A 1 83 ? 18.109 2.847 -19.911 1.00 98.69 83 GLY A CA 1
ATOM 560 C C . GLY A 1 83 ? 18.331 2.253 -18.521 1.00 98.69 83 GLY A C 1
ATOM 561 O O . GLY A 1 83 ? 18.410 1.041 -18.333 1.00 98.69 83 GLY A O 1
ATOM 562 N N . ALA A 1 84 ? 18.395 3.117 -17.510 1.00 9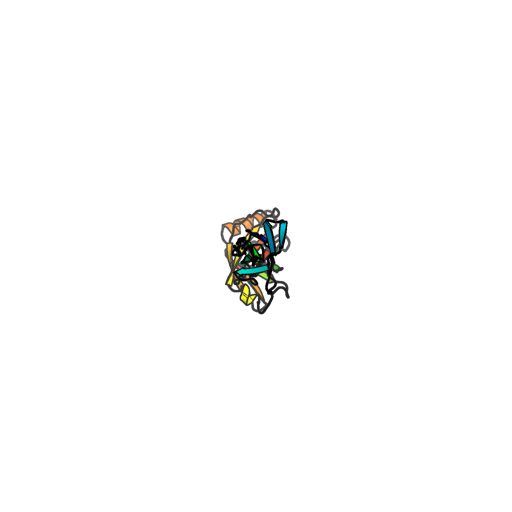8.62 84 ALA A N 1
ATOM 563 C CA . ALA A 1 84 ? 18.372 2.674 -16.119 1.00 98.62 84 ALA A CA 1
ATOM 564 C C . ALA A 1 84 ? 16.977 2.155 -15.729 1.00 98.62 84 ALA A C 1
ATOM 566 O O . ALA A 1 84 ? 15.967 2.624 -16.260 1.00 98.62 84 ALA A O 1
ATOM 567 N N . ALA A 1 85 ? 16.910 1.224 -14.776 1.00 98.56 85 ALA A N 1
ATOM 568 C CA . ALA A 1 85 ? 15.643 0.784 -14.204 1.00 98.56 85 ALA A CA 1
ATOM 569 C C . ALA A 1 85 ? 14.996 1.920 -13.393 1.00 98.56 85 ALA A C 1
ATOM 571 O O . ALA A 1 85 ? 15.651 2.542 -12.554 1.00 98.56 85 ALA A O 1
ATOM 572 N N . ILE A 1 86 ? 13.707 2.171 -13.617 1.00 98.62 86 ILE A N 1
ATOM 573 C CA . ILE A 1 86 ? 12.932 3.203 -12.919 1.00 98.62 86 ILE A CA 1
ATOM 574 C C . ILE A 1 86 ? 11.801 2.549 -12.131 1.00 98.62 86 ILE A C 1
ATOM 576 O O . ILE A 1 86 ? 11.080 1.702 -12.655 1.00 98.62 86 ILE A O 1
ATOM 580 N N . ALA A 1 87 ? 11.651 2.959 -10.872 1.00 98.19 87 ALA A N 1
ATOM 581 C CA . ALA A 1 87 ? 10.594 2.486 -9.989 1.00 98.19 87 ALA A CA 1
ATOM 582 C C . ALA A 1 87 ? 9.223 3.040 -10.404 1.00 98.19 87 ALA A C 1
ATOM 584 O O . ALA A 1 87 ? 9.076 4.236 -10.665 1.00 98.19 87 ALA A O 1
ATOM 585 N N . ILE A 1 88 ? 8.212 2.178 -10.393 1.00 98.50 88 ILE A N 1
ATOM 586 C CA . ILE A 1 88 ? 6.799 2.523 -10.513 1.00 98.50 88 ILE A CA 1
ATOM 587 C C . ILE A 1 88 ? 6.075 1.974 -9.287 1.00 98.50 88 ILE A C 1
ATOM 589 O O . ILE A 1 88 ? 6.282 0.830 -8.887 1.00 98.50 88 ILE A O 1
ATOM 593 N N . VAL A 1 89 ? 5.221 2.805 -8.692 1.00 98.38 89 VAL A N 1
ATOM 594 C CA . VAL A 1 89 ? 4.487 2.477 -7.466 1.00 98.38 89 VAL A CA 1
ATOM 595 C C . VAL A 1 89 ? 3.022 2.199 -7.784 1.00 98.38 89 VAL A C 1
ATOM 597 O O . VAL A 1 89 ? 2.359 3.020 -8.422 1.00 98.38 89 VAL A O 1
ATOM 600 N N . ILE A 1 90 ? 2.510 1.081 -7.276 1.00 98.62 90 ILE A N 1
ATOM 601 C CA . ILE A 1 90 ? 1.081 0.789 -7.147 1.00 98.62 90 ILE A CA 1
ATOM 602 C C . ILE A 1 90 ? 0.719 1.036 -5.683 1.00 98.62 90 ILE A C 1
ATOM 604 O O . ILE A 1 90 ? 1.219 0.370 -4.778 1.00 98.62 90 ILE A O 1
ATOM 608 N N . LYS A 1 91 ? -0.117 2.037 -5.425 1.00 98.12 91 LYS A N 1
ATOM 609 C CA . LYS A 1 91 ? -0.599 2.351 -4.079 1.00 98.12 91 LYS A CA 1
ATOM 610 C C . LYS A 1 91 ? -1.696 1.374 -3.679 1.00 98.12 91 LYS A C 1
ATOM 612 O O . LYS A 1 91 ? -2.538 1.019 -4.505 1.00 98.12 91 LYS A O 1
ATOM 617 N N . ALA A 1 92 ? -1.732 1.025 -2.396 1.00 98.19 92 ALA A N 1
ATOM 618 C CA . ALA A 1 92 ? -2.884 0.354 -1.814 1.00 98.19 92 ALA A CA 1
ATOM 619 C C . ALA A 1 92 ? -4.155 1.186 -2.052 1.00 98.19 92 ALA A C 1
ATOM 621 O O . ALA A 1 92 ? -4.115 2.421 -2.042 1.00 98.19 92 ALA A O 1
ATOM 622 N N . LYS A 1 93 ? -5.283 0.518 -2.280 1.00 98.06 93 LYS A N 1
ATOM 623 C CA . LYS A 1 93 ? -6.579 1.170 -2.453 1.00 98.06 93 LYS A CA 1
ATOM 624 C C . LYS A 1 93 ? -7.148 1.588 -1.099 1.00 98.06 93 LYS A C 1
ATOM 626 O O . LYS A 1 93 ? -7.261 0.758 -0.200 1.00 98.06 93 LYS A O 1
ATOM 631 N N . SER A 1 94 ? -7.555 2.853 -0.994 1.00 97.25 94 SER A N 1
ATOM 632 C CA . SER A 1 94 ? -8.358 3.335 0.133 1.00 97.25 94 SER A CA 1
ATOM 633 C C . SER A 1 94 ? -9.729 2.685 0.075 1.00 97.25 94 SER A C 1
ATOM 635 O O . SER A 1 94 ? -10.387 2.735 -0.968 1.00 97.25 94 SER A O 1
ATOM 637 N N . LEU A 1 95 ? -10.148 2.086 1.179 1.00 96.62 95 LEU A N 1
ATOM 638 C CA . LEU A 1 95 ? -11.512 1.623 1.362 1.00 96.62 95 LEU A CA 1
ATOM 639 C C . LEU A 1 95 ? -12.298 2.694 2.102 1.00 96.62 95 LEU A C 1
ATOM 641 O O . LEU A 1 95 ? -11.881 3.118 3.174 1.00 96.62 95 LEU A O 1
ATOM 645 N N . ASN A 1 96 ? -13.437 3.083 1.538 1.00 93.88 96 ASN A N 1
ATOM 646 C CA . ASN A 1 96 ? -14.429 3.876 2.244 1.00 93.88 96 ASN A CA 1
ATOM 647 C C . ASN A 1 96 ? -15.091 2.996 3.300 1.00 93.88 96 ASN A C 1
ATOM 649 O O . ASN A 1 96 ? -15.559 1.889 2.997 1.00 93.88 96 ASN A O 1
ATOM 653 N N . ALA A 1 97 ? -15.131 3.479 4.526 1.00 92.31 97 ALA A N 1
ATOM 654 C CA . ALA A 1 97 ? -15.750 2.792 5.629 1.00 92.31 97 ALA A CA 1
ATOM 655 C C . ALA A 1 97 ? -16.482 3.778 6.542 1.00 92.31 97 ALA A C 1
ATOM 657 O O . ALA A 1 97 ? -16.442 4.993 6.398 1.00 92.31 97 ALA A O 1
ATOM 658 N N . SER A 1 98 ? -17.226 3.221 7.481 1.00 88.25 98 SER A N 1
ATOM 659 C CA . SER A 1 98 ? -17.832 3.953 8.582 1.00 88.25 98 SER A CA 1
ATOM 660 C C . SER A 1 98 ? -17.465 3.246 9.870 1.00 88.25 98 SER A C 1
ATOM 662 O O . SER A 1 98 ? -17.385 2.016 9.897 1.00 88.25 98 SER A O 1
ATOM 664 N N . ALA A 1 99 ? -17.239 4.003 10.942 1.00 86.06 99 ALA A N 1
ATOM 665 C CA . ALA A 1 99 ? -16.883 3.419 12.225 1.00 86.06 99 ALA A CA 1
ATOM 666 C C . ALA A 1 99 ? -17.621 4.060 13.409 1.00 86.06 99 ALA A C 1
ATOM 668 O O . ALA A 1 99 ? -17.848 5.271 13.462 1.00 86.06 99 ALA A O 1
ATOM 669 N N . TRP A 1 100 ? -18.023 3.217 14.363 1.00 80.62 100 TRP A N 1
ATOM 670 C CA . TRP A 1 100 ? -18.843 3.568 15.526 1.00 80.62 100 TRP A CA 1
ATOM 671 C C . TRP A 1 100 ? -18.491 2.695 16.740 1.00 80.62 100 TRP A C 1
ATOM 673 O O . TRP A 1 100 ? -17.869 1.646 16.607 1.00 80.62 100 TRP A O 1
ATOM 683 N N . SER A 1 101 ? -18.884 3.091 17.951 1.00 79.06 101 SER A N 1
ATOM 684 C CA . SER A 1 101 ? -18.725 2.241 19.140 1.00 79.06 101 SER A CA 1
ATOM 685 C C . SER A 1 101 ? -19.855 1.225 19.254 1.00 79.06 101 SER A C 1
ATOM 687 O O . SER A 1 101 ? -20.995 1.504 18.880 1.00 79.06 101 SER A O 1
ATOM 689 N N . GLN A 1 102 ? -19.581 0.074 19.872 1.00 71.75 102 GLN A N 1
ATOM 690 C CA . GLN A 1 102 ? -20.604 -0.901 20.262 1.00 71.75 102 GLN A CA 1
ATOM 691 C C . GLN A 1 102 ? -21.456 -0.370 21.435 1.00 71.75 102 GLN A C 1
ATOM 693 O O . GLN A 1 102 ? -21.386 -0.858 22.559 1.00 71.75 102 GLN A O 1
ATOM 698 N N . GLY A 1 103 ? -22.234 0.686 21.199 1.00 72.06 103 GLY A N 1
ATOM 699 C CA . GLY A 1 103 ? -23.024 1.375 22.218 1.00 72.06 103 GLY A CA 1
ATOM 700 C C . GLY A 1 103 ? -22.231 2.411 23.019 1.00 72.06 103 GLY A C 1
ATOM 701 O O . GLY A 1 103 ? -21.233 2.958 22.553 1.00 72.06 103 GLY A O 1
ATOM 702 N N . THR A 1 104 ? -22.710 2.734 24.222 1.00 72.81 104 THR A N 1
ATOM 703 C CA . THR A 1 104 ? -22.083 3.755 25.073 1.00 72.81 104 THR A CA 1
ATOM 704 C C . THR A 1 104 ? -20.798 3.235 25.711 1.00 72.81 104 THR A C 1
ATOM 706 O O . THR A 1 104 ? -20.818 2.224 26.409 1.00 72.81 104 THR A O 1
ATOM 709 N N . VAL A 1 105 ? -19.703 3.966 25.539 1.00 77.88 105 VAL A N 1
ATOM 710 C CA . VAL A 1 105 ? -18.411 3.735 26.178 1.00 77.88 105 VAL A CA 1
ATOM 711 C C . VAL A 1 105 ? -18.482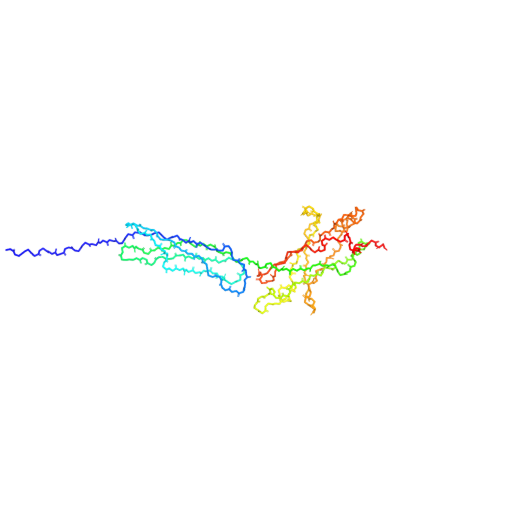 4.190 2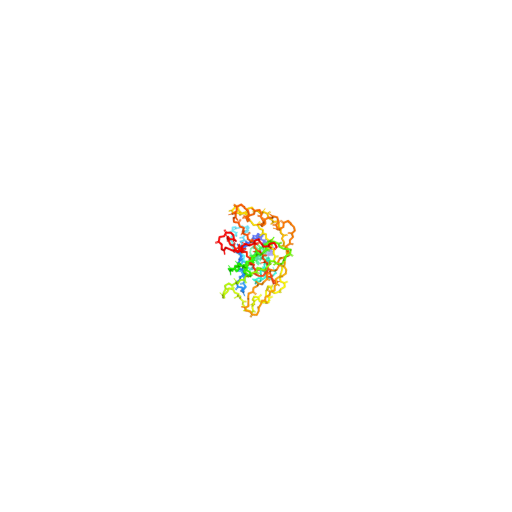7.637 1.00 77.88 105 VAL A C 1
ATOM 713 O O . VAL A 1 105 ? -18.626 5.381 27.926 1.00 77.88 105 VAL A O 1
ATOM 716 N N . ASN A 1 106 ? -18.390 3.234 28.565 1.00 76.31 106 ASN A N 1
ATOM 717 C CA . ASN A 1 106 ? -18.300 3.531 29.992 1.00 76.31 106 ASN A CA 1
ATOM 718 C C . ASN A 1 106 ? -16.840 3.803 30.389 1.00 76.31 106 ASN A C 1
ATOM 720 O O . ASN A 1 106 ? -16.004 2.905 30.330 1.00 76.31 106 ASN A O 1
ATOM 724 N N . ILE A 1 107 ? -16.551 5.028 30.828 1.00 78.19 107 ILE A N 1
ATOM 725 C CA . ILE A 1 107 ? -15.214 5.466 31.267 1.00 78.19 107 ILE A CA 1
ATOM 726 C C . ILE A 1 107 ? -15.001 5.370 32.791 1.00 78.19 107 ILE A C 1
ATOM 728 O O . ILE A 1 107 ? -13.943 5.752 33.291 1.00 78.19 107 ILE A O 1
ATOM 732 N N . GLY A 1 108 ? -15.992 4.866 33.538 1.00 68.69 108 GLY A N 1
ATOM 733 C CA . GLY A 1 108 ? -15.924 4.675 34.994 1.00 68.69 108 GLY A CA 1
ATOM 734 C C . GLY A 1 108 ? -15.229 3.385 35.447 1.00 68.69 108 GLY A C 1
ATOM 735 O O . GLY A 1 108 ? -14.889 3.253 36.618 1.00 68.69 108 GLY A O 1
ATOM 736 N N . SER A 1 109 ? -14.953 2.453 34.530 1.00 69.50 109 SER A N 1
ATOM 737 C CA . SER A 1 109 ? -14.262 1.191 34.827 1.00 69.50 109 SER A CA 1
ATOM 738 C C . SER A 1 109 ? -13.136 0.908 33.828 1.00 69.50 109 SER A C 1
ATOM 740 O O . SER A 1 109 ? -13.124 1.448 32.722 1.00 69.50 109 SER A O 1
ATOM 742 N N . ASN A 1 110 ? -12.195 0.030 34.194 1.00 69.12 110 ASN A N 1
ATOM 743 C CA . ASN A 1 110 ? -11.095 -0.418 33.325 1.00 69.12 110 ASN A CA 1
ATOM 744 C C . ASN A 1 110 ? -11.556 -1.458 32.276 1.00 69.12 110 ASN A C 1
ATOM 746 O O . ASN A 1 110 ? -10.878 -2.455 32.043 1.00 69.12 110 ASN A O 1
ATOM 750 N N . GLY A 1 111 ? -12.745 -1.270 31.699 1.00 82.00 111 GLY A N 1
ATOM 751 C CA . GLY A 1 111 ? -13.328 -2.187 30.721 1.00 82.00 111 GLY A CA 1
ATOM 752 C C . GLY A 1 111 ? -12.669 -2.115 29.340 1.00 82.00 111 GLY A C 1
ATOM 753 O O . GLY A 1 111 ? -11.702 -1.390 29.112 1.00 82.00 111 GLY A O 1
ATOM 754 N N . ALA A 1 112 ? -13.227 -2.863 28.392 1.00 84.50 112 ALA A N 1
ATOM 755 C CA . ALA A 1 112 ? -12.828 -2.795 26.994 1.00 84.50 112 ALA A CA 1
ATOM 756 C C . ALA A 1 112 ? -13.733 -1.830 26.210 1.00 84.50 112 ALA A C 1
ATOM 758 O O . ALA A 1 112 ? -14.943 -1.783 26.432 1.00 84.50 112 ALA A O 1
ATOM 759 N N . ILE A 1 113 ? -13.151 -1.088 25.271 1.00 83.75 113 ILE A N 1
ATOM 760 C CA . ILE A 1 113 ? -13.872 -0.294 24.274 1.00 83.75 113 ILE A CA 1
ATOM 761 C C . ILE A 1 113 ? -13.887 -1.102 22.981 1.00 83.75 113 ILE A C 1
ATOM 763 O O . ILE A 1 113 ? -12.826 -1.418 22.448 1.00 83.75 113 ILE A O 1
ATOM 767 N N . VAL A 1 114 ? -15.070 -1.429 22.468 1.00 85.69 114 VAL A N 1
ATOM 768 C CA . VAL A 1 114 ? -15.211 -2.117 21.178 1.00 85.69 114 VAL A CA 1
ATOM 769 C C . VAL A 1 114 ? -15.652 -1.111 20.124 1.00 85.69 114 VAL A C 1
ATOM 771 O O . VAL A 1 114 ? -16.717 -0.498 20.244 1.00 85.69 114 VAL A O 1
ATOM 774 N N . LEU A 1 115 ? -14.826 -0.957 19.094 1.00 87.19 115 LEU A N 1
ATOM 775 C CA . LEU A 1 115 ? -15.103 -0.155 17.909 1.00 87.19 115 LEU A CA 1
ATOM 776 C C . LEU A 1 115 ? -15.497 -1.084 16.762 1.00 87.19 115 LEU A C 1
ATOM 778 O O . LEU A 1 115 ? -14.869 -2.121 16.561 1.00 87.19 115 LEU A O 1
ATOM 782 N N . HIS A 1 116 ? -16.546 -0.711 16.044 1.00 88.31 116 HIS A N 1
ATOM 783 C CA . HIS A 1 116 ? -17.057 -1.379 14.855 1.00 88.31 116 HIS A CA 1
ATOM 784 C C . HIS A 1 116 ? -16.681 -0.558 13.632 1.00 88.31 116 HIS A C 1
ATOM 786 O O . HIS A 1 116 ? -16.807 0.664 13.668 1.00 88.31 116 HIS A O 1
ATOM 792 N N . ILE A 1 117 ? -16.258 -1.227 12.564 1.00 91.25 117 ILE A N 1
ATOM 793 C CA . ILE A 1 117 ? -16.051 -0.640 11.242 1.00 91.25 117 ILE A CA 1
ATOM 794 C C . ILE A 1 117 ? -16.858 -1.444 10.220 1.00 91.25 117 ILE A C 1
ATOM 796 O O . ILE A 1 117 ? -16.761 -2.671 10.181 1.00 91.25 117 ILE A O 1
ATOM 800 N N . ALA A 1 118 ? -17.611 -0.765 9.360 1.00 92.44 118 ALA A N 1
ATOM 801 C CA . ALA A 1 118 ? -18.199 -1.349 8.158 1.00 92.44 118 ALA A CA 1
ATOM 802 C C . ALA A 1 118 ? -17.594 -0.699 6.919 1.00 92.44 118 ALA A C 1
ATOM 804 O O . ALA A 1 118 ? -17.614 0.519 6.785 1.00 92.44 118 ALA A O 1
ATOM 805 N N . VAL A 1 119 ? -17.077 -1.527 6.015 1.00 94.00 119 VAL A N 1
ATOM 806 C CA . VAL A 1 119 ? -16.576 -1.101 4.705 1.00 94.00 119 VAL A CA 1
ATOM 807 C C . VAL A 1 119 ? -17.730 -1.102 3.705 1.00 94.00 119 VAL A C 1
ATOM 809 O O . VAL A 1 119 ? -18.492 -2.072 3.662 1.00 94.00 119 VAL A O 1
ATOM 812 N N . ASP A 1 120 ? -17.843 -0.062 2.874 1.00 94.50 120 ASP A N 1
ATOM 813 C CA . ASP A 1 120 ? -18.904 -0.006 1.863 1.00 94.50 120 ASP A CA 1
ATOM 814 C C . ASP A 1 120 ? -18.754 -1.145 0.842 1.00 94.50 120 ASP A C 1
ATOM 816 O O . ASP A 1 120 ? -17.647 -1.507 0.423 1.00 94.50 120 ASP A O 1
ATOM 820 N N . ALA A 1 121 ? -19.884 -1.699 0.405 1.00 94.25 121 ALA A N 1
ATOM 821 C CA . ALA A 1 121 ? -19.910 -2.806 -0.543 1.00 94.25 121 ALA A CA 1
ATOM 822 C C . ALA A 1 121 ? -19.343 -2.422 -1.927 1.00 94.25 121 ALA A C 1
ATOM 824 O O . ALA A 1 121 ? -19.412 -1.274 -2.360 1.00 94.25 121 ALA A O 1
ATOM 825 N N . GLY A 1 122 ? -18.820 -3.413 -2.658 1.00 95.19 122 GLY A N 1
ATOM 826 C CA . GLY A 1 122 ? -18.389 -3.249 -4.056 1.00 95.19 122 GLY A CA 1
ATOM 827 C C . GLY A 1 122 ? -17.005 -2.618 -4.255 1.00 95.19 122 GLY A C 1
ATOM 828 O O . GLY A 1 122 ? -16.641 -2.289 -5.380 1.00 95.19 122 GLY A O 1
ATOM 829 N N . GLN A 1 123 ? -16.220 -2.449 -3.189 1.00 96.38 123 GLN A N 1
ATOM 830 C CA . GLN A 1 123 ? -14.884 -1.847 -3.275 1.00 96.38 123 GLN A CA 1
ATOM 831 C C . GLN A 1 123 ? -13.742 -2.851 -3.477 1.00 96.38 123 GLN A C 1
ATOM 833 O O . GLN A 1 123 ? -12.642 -2.452 -3.874 1.00 96.38 123 GLN A O 1
ATOM 838 N N . LEU A 1 124 ? -13.987 -4.128 -3.185 1.00 97.44 124 LEU A N 1
ATOM 839 C CA . LEU A 1 124 ? -12.994 -5.197 -3.273 1.00 97.44 124 LEU A CA 1
ATOM 840 C C . LEU A 1 124 ? -12.913 -5.750 -4.699 1.00 97.44 124 LEU A C 1
ATOM 842 O O . LEU A 1 124 ? -13.877 -5.682 -5.460 1.00 97.44 124 LEU A O 1
ATOM 846 N N . TYR A 1 125 ? -11.758 -6.301 -5.046 1.00 97.75 125 TYR A N 1
ATOM 847 C CA . TYR A 1 125 ? -11.474 -6.895 -6.345 1.00 97.75 125 TYR A CA 1
ATOM 848 C C . TYR A 1 125 ? -11.209 -8.385 -6.180 1.00 97.75 125 TYR A C 1
ATOM 850 O O . TYR A 1 125 ? -10.890 -8.862 -5.089 1.00 97.75 125 TYR A O 1
ATOM 858 N N . ASN A 1 126 ? -11.298 -9.122 -7.286 1.00 94.62 126 ASN A N 1
ATOM 859 C CA . ASN A 1 126 ? -11.034 -10.558 -7.312 1.00 94.62 126 ASN A CA 1
ATOM 860 C C . ASN A 1 126 ? -11.916 -11.315 -6.299 1.00 94.62 126 ASN A C 1
ATOM 862 O O . ASN A 1 126 ? -13.107 -11.037 -6.167 1.00 94.62 126 ASN A O 1
ATOM 866 N N . SER A 1 127 ? -11.339 -12.295 -5.606 1.00 94.56 127 SER A N 1
ATOM 867 C CA . SER A 1 127 ? -11.993 -13.085 -4.562 1.00 94.56 127 SER A CA 1
ATOM 868 C C . SER A 1 127 ? -11.776 -12.524 -3.152 1.00 94.56 127 SER A C 1
ATOM 870 O O . SER A 1 127 ? -11.960 -13.256 -2.178 1.00 94.56 127 SER A O 1
ATOM 872 N N . ASP A 1 128 ? -11.325 -11.273 -3.019 1.00 96.88 128 ASP A N 1
ATOM 873 C CA . ASP A 1 128 ? -11.050 -10.694 -1.709 1.00 96.88 128 ASP A CA 1
ATOM 874 C C . ASP A 1 128 ? -12.341 -10.423 -0.931 1.00 96.88 128 ASP A C 1
ATOM 876 O O . ASP A 1 128 ? -13.364 -9.992 -1.464 1.00 96.88 128 ASP A O 1
ATOM 880 N N . THR A 1 129 ? -12.278 -10.670 0.375 1.00 96.69 129 THR A N 1
ATOM 881 C CA . THR A 1 129 ? -13.374 -10.441 1.317 1.00 96.69 129 THR A CA 1
ATOM 882 C C . THR A 1 129 ? -12.850 -9.653 2.510 1.00 96.69 129 THR A C 1
ATOM 884 O O . THR A 1 129 ? -11.669 -9.738 2.847 1.00 96.69 129 THR A O 1
ATOM 887 N N . ILE A 1 130 ? -13.718 -8.933 3.223 1.00 96.88 130 ILE A N 1
ATOM 888 C CA . ILE A 1 130 ? -13.307 -8.241 4.456 1.00 96.88 130 ILE A CA 1
ATOM 889 C C . ILE A 1 130 ? -12.693 -9.224 5.463 1.00 96.88 130 ILE A C 1
ATOM 891 O O . ILE A 1 130 ? -11.668 -8.925 6.075 1.00 96.88 130 ILE A O 1
ATOM 89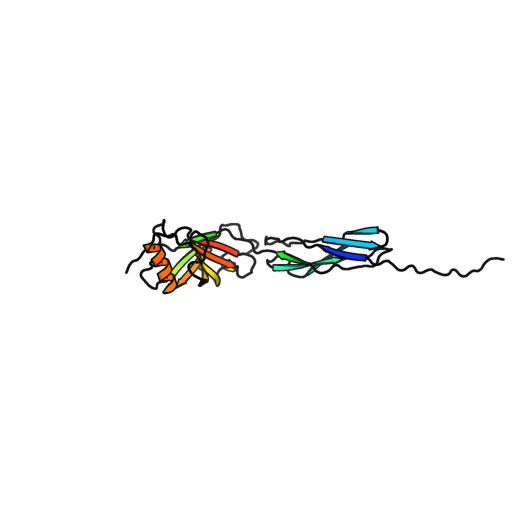5 N N . ALA A 1 131 ? -13.250 -10.434 5.562 1.00 96.94 131 ALA A N 1
ATOM 896 C CA . ALA A 1 131 ? -12.727 -11.490 6.420 1.00 96.94 131 ALA A CA 1
ATOM 897 C C . ALA A 1 131 ? -11.305 -11.928 6.028 1.00 96.94 131 ALA A C 1
ATOM 899 O O . ALA A 1 131 ? -10.446 -12.018 6.904 1.00 96.94 131 ALA A O 1
ATOM 900 N N . SER A 1 132 ? -11.025 -12.168 4.740 1.00 96.56 132 SER A N 1
ATOM 901 C CA . SER A 1 132 ? -9.678 -12.568 4.298 1.00 96.56 132 SER A CA 1
ATOM 902 C C . SER A 1 132 ? -8.647 -11.452 4.482 1.00 96.56 132 SER A C 1
ATOM 904 O O . SER A 1 132 ? -7.490 -11.730 4.797 1.00 96.56 132 SER A O 1
ATOM 906 N N . LEU A 1 133 ? -9.071 -10.196 4.327 1.00 97.06 133 LEU A N 1
ATOM 907 C CA . LEU A 1 133 ? -8.192 -9.031 4.365 1.00 97.06 133 LEU A CA 1
ATOM 908 C C . LEU A 1 133 ? -7.892 -8.529 5.781 1.00 97.06 133 LEU A C 1
ATOM 910 O O . LEU A 1 133 ? -6.749 -8.160 6.058 1.00 97.06 133 LEU A O 1
ATOM 914 N N . PHE A 1 134 ? -8.893 -8.502 6.665 1.00 97.00 134 PHE A N 1
ATOM 915 C CA . PHE A 1 134 ? -8.811 -7.787 7.943 1.00 97.00 134 PHE A CA 1
ATOM 916 C C . PHE A 1 134 ? -8.997 -8.661 9.185 1.00 97.00 134 PHE A C 1
ATOM 918 O O . PHE A 1 134 ? -8.653 -8.212 10.279 1.00 97.00 134 PHE A O 1
ATOM 925 N N . ASN A 1 135 ? -9.457 -9.914 9.073 1.00 96.50 135 ASN A N 1
ATOM 926 C CA . ASN A 1 135 ? -9.545 -10.778 10.252 1.00 96.50 135 ASN A CA 1
ATOM 927 C C . ASN A 1 135 ? -8.141 -11.113 10.761 1.00 96.50 135 ASN A C 1
ATOM 929 O O . ASN A 1 135 ? -7.365 -11.775 10.071 1.00 96.50 135 ASN A O 1
ATOM 933 N N . GLY A 1 136 ? -7.802 -10.658 11.962 1.00 94.50 136 GLY A N 1
ATOM 934 C CA . GLY A 1 136 ? -6.466 -10.740 12.536 1.00 94.50 136 GLY A CA 1
ATOM 935 C C . GLY A 1 136 ? -5.478 -9.691 12.010 1.00 94.50 136 GLY A C 1
ATOM 936 O O . GLY A 1 136 ? -4.278 -9.875 12.202 1.00 94.50 136 GLY A O 1
ATOM 937 N N . ALA A 1 137 ? -5.927 -8.660 11.286 1.00 95.31 137 ALA A N 1
ATOM 938 C CA . ALA A 1 137 ? -5.074 -7.536 10.895 1.00 95.31 137 ALA A CA 1
ATOM 939 C C . ALA A 1 137 ? -4.859 -6.579 12.076 1.00 95.31 137 ALA A C 1
ATOM 941 O O . ALA A 1 137 ? -5.714 -6.458 12.953 1.00 95.31 137 ALA A O 1
ATOM 942 N N . THR A 1 138 ? -3.722 -5.887 12.094 1.00 95.06 138 THR A N 1
ATOM 943 C CA . THR A 1 138 ? -3.417 -4.904 13.137 1.00 95.06 138 THR A CA 1
ATOM 944 C C . THR A 1 138 ? -3.963 -3.541 12.741 1.00 95.06 138 THR A C 1
ATOM 946 O O . THR A 1 138 ? -3.535 -2.963 11.745 1.00 95.06 138 THR A O 1
ATOM 949 N N . PHE A 1 139 ? -4.866 -3.013 13.557 1.00 93.88 139 PHE A N 1
ATOM 950 C CA . PHE A 1 139 ? -5.324 -1.634 13.482 1.00 93.88 139 PHE A CA 1
ATOM 951 C C . PHE A 1 139 ? -4.492 -0.769 14.415 1.00 93.88 139 PHE A C 1
ATOM 953 O O . PHE A 1 139 ? -4.238 -1.139 15.562 1.00 93.88 139 PHE A O 1
ATOM 960 N N . THR A 1 140 ? -4.097 0.395 13.919 1.00 91.81 140 THR A N 1
ATOM 961 C CA . THR A 1 140 ? -3.596 1.498 14.726 1.00 91.81 140 THR A CA 1
ATOM 962 C C . THR A 1 140 ? -4.762 2.402 15.074 1.00 91.81 140 THR A C 1
ATOM 964 O O . THR A 1 140 ? -5.513 2.806 14.192 1.00 91.81 140 THR A O 1
ATOM 967 N N . VAL A 1 141 ? -4.905 2.721 16.356 1.00 88.62 141 VAL A N 1
ATOM 968 C CA . VAL A 1 141 ? -5.943 3.611 16.865 1.00 88.62 141 VAL A CA 1
ATOM 969 C C . VAL A 1 141 ? -5.301 4.749 17.644 1.00 88.62 141 VAL A C 1
ATOM 971 O O . VAL A 1 141 ? -4.435 4.522 18.489 1.00 88.62 141 VAL A O 1
ATOM 974 N N . GLN A 1 142 ? -5.730 5.968 17.353 1.00 87.94 142 GLN A N 1
ATOM 975 C CA . GLN A 1 142 ? -5.293 7.205 17.991 1.00 87.94 142 GLN A CA 1
ATOM 976 C C . GLN A 1 142 ? -6.522 8.003 18.421 1.00 87.94 142 GLN A C 1
ATOM 978 O O . GLN A 1 142 ? -7.595 7.842 17.846 1.00 87.94 142 GLN A O 1
ATOM 983 N N . ILE A 1 143 ? -6.369 8.888 19.406 1.00 83.62 143 ILE A N 1
ATOM 984 C CA . ILE A 1 143 ? -7.371 9.936 19.636 1.00 83.62 143 ILE A CA 1
ATOM 985 C C . ILE A 1 143 ? -6.830 11.227 19.062 1.00 83.62 143 ILE A C 1
ATOM 987 O O . ILE A 1 143 ? -5.729 11.651 19.430 1.00 83.62 143 ILE A O 1
ATOM 991 N N . ARG A 1 144 ? -7.616 11.862 18.198 1.00 81.06 144 ARG A N 1
ATOM 992 C CA . ARG A 1 144 ? -7.323 13.185 17.660 1.00 81.06 144 ARG A CA 1
ATOM 993 C C . ARG A 1 144 ? -8.221 14.236 18.296 1.00 81.06 144 ARG A C 1
ATOM 995 O O . ARG A 1 144 ? -9.353 13.963 18.692 1.00 81.06 144 ARG A O 1
ATOM 1002 N N . LYS A 1 145 ? -7.683 15.445 18.411 1.00 73.81 145 LYS A N 1
ATOM 1003 C CA . LYS A 1 145 ? -8.459 16.650 18.704 1.00 73.81 145 LYS A CA 1
ATOM 1004 C C . LYS A 1 145 ? -9.094 17.168 17.418 1.00 73.81 145 LYS A C 1
ATOM 1006 O O . LYS A 1 145 ? -8.683 16.806 16.318 1.00 73.81 145 LYS A O 1
ATOM 1011 N N . SER A 1 146 ? -10.007 18.124 17.560 1.00 69.31 146 SER A N 1
ATOM 1012 C CA . SER A 1 146 ? -10.663 18.796 16.432 1.00 69.31 146 SER A CA 1
ATOM 1013 C C . SER A 1 146 ? -9.710 19.545 15.487 1.00 69.31 146 SER A C 1
ATOM 1015 O O . SER A 1 146 ? -10.114 19.909 14.389 1.00 69.31 146 SER A O 1
ATOM 1017 N N . ASP A 1 147 ? -8.472 19.824 15.910 1.00 73.06 147 ASP A N 1
ATOM 1018 C CA . ASP A 1 147 ? -7.420 20.431 15.080 1.00 73.06 147 ASP A CA 1
ATOM 1019 C C . ASP A 1 147 ? -6.536 19.393 14.355 1.00 73.06 147 ASP A C 1
ATOM 1021 O O . ASP A 1 147 ? -5.564 19.759 13.696 1.00 73.06 147 ASP A O 1
ATOM 1025 N N . GLY A 1 148 ? -6.858 18.099 14.479 1.00 73.00 148 GLY A N 1
ATOM 1026 C CA . GLY A 1 148 ? -6.114 16.984 13.896 1.00 73.00 148 GLY A CA 1
ATOM 1027 C C . GLY A 1 148 ? -4.886 16.545 14.701 1.00 73.00 148 GLY A C 1
ATOM 1028 O O . GLY A 1 148 ? -4.258 15.544 14.350 1.00 73.00 148 GLY A O 1
ATOM 1029 N N . SER A 1 149 ? -4.531 17.241 15.789 1.00 78.62 149 SER A N 1
ATOM 1030 C CA . SER A 1 149 ? -3.419 16.831 16.649 1.00 78.62 149 SER A CA 1
ATOM 1031 C C . SER A 1 149 ? -3.755 15.564 17.436 1.00 78.62 149 SER A C 1
ATOM 1033 O O . SER A 1 149 ? -4.885 15.356 17.880 1.00 78.62 149 SER A O 1
ATOM 1035 N N . ILE A 1 150 ? -2.756 14.702 17.624 1.00 79.06 150 ILE A N 1
ATOM 1036 C CA . ILE A 1 150 ? -2.905 13.461 18.387 1.00 79.06 150 ILE A CA 1
ATOM 1037 C C . ILE A 1 150 ? -2.905 13.810 19.879 1.00 79.06 150 ILE A C 1
ATOM 1039 O O . ILE A 1 150 ? -1.908 14.298 20.410 1.00 79.06 150 ILE A O 1
ATOM 1043 N N . SER A 1 151 ? -4.026 13.551 20.546 1.00 76.56 151 SER A N 1
ATOM 1044 C CA . SER A 1 151 ? -4.199 13.757 21.988 1.00 76.56 151 SER A CA 1
ATOM 1045 C C . SER A 1 151 ? -3.813 12.518 22.793 1.00 76.56 151 SER A C 1
ATOM 1047 O O . SER A 1 151 ? -3.254 12.615 23.882 1.00 76.56 151 SER A O 1
ATOM 1049 N N 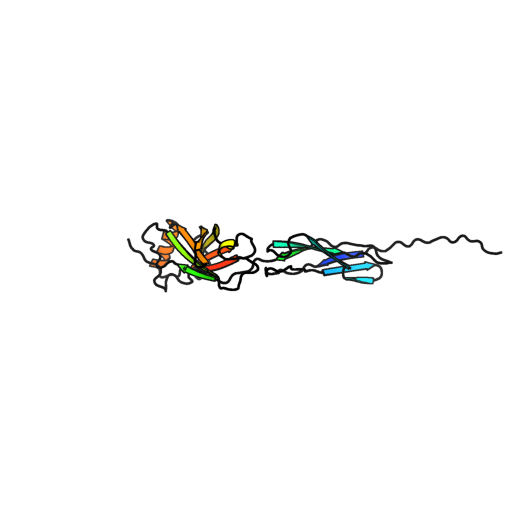. TYR A 1 152 ? -4.032 11.336 22.216 1.00 75.06 152 TYR A N 1
ATOM 1050 C CA . TYR A 1 152 ? -3.604 10.064 22.783 1.00 75.06 152 TYR A CA 1
ATOM 1051 C C . TYR A 1 152 ? -2.883 9.247 21.719 1.00 75.06 152 TYR A C 1
ATOM 1053 O O . TYR A 1 152 ? -3.396 9.090 20.610 1.00 75.06 152 TYR A O 1
ATOM 1061 N N . GLY A 1 153 ? -1.688 8.765 22.073 1.00 75.19 153 GLY A N 1
ATOM 1062 C CA . GLY A 1 153 ? -0.764 8.094 21.162 1.00 75.19 153 GLY A CA 1
ATOM 1063 C C . GLY A 1 153 ? -1.313 6.818 20.514 1.00 75.19 153 GLY A C 1
ATOM 1064 O O . GLY A 1 153 ? -2.470 6.442 20.664 1.00 75.19 153 GLY A O 1
ATOM 1065 N N . THR A 1 154 ? -0.445 6.125 19.783 1.00 79.19 154 THR A N 1
ATOM 1066 C CA . THR A 1 154 ? -0.809 4.928 19.019 1.00 79.19 154 THR A CA 1
ATOM 1067 C C . THR A 1 154 ? -1.075 3.723 19.923 1.00 79.19 154 THR A C 1
ATOM 1069 O O . THR A 1 154 ? -0.161 3.207 20.568 1.00 79.19 154 THR A O 1
ATOM 1072 N N . LEU A 1 155 ? -2.308 3.218 19.903 1.00 82.19 155 LEU A N 1
ATOM 1073 C CA . LEU A 1 155 ? -2.625 1.850 20.305 1.00 82.19 155 LEU A CA 1
ATOM 1074 C C . LEU A 1 155 ? -2.652 0.951 19.085 1.00 82.19 155 LEU A C 1
ATOM 1076 O O . LEU A 1 155 ? -3.112 1.352 18.022 1.00 82.19 155 LEU A O 1
ATOM 1080 N N . THR A 1 156 ? -2.212 -0.287 19.266 1.00 86.56 156 THR A N 1
ATOM 1081 C CA . THR A 1 156 ? -2.427 -1.336 18.275 1.00 86.56 156 THR A CA 1
ATOM 1082 C C . THR A 1 156 ? -3.413 -2.350 18.824 1.00 86.56 156 THR A C 1
ATOM 1084 O O . THR A 1 156 ? -3.383 -2.686 20.010 1.00 86.56 156 THR A O 1
ATOM 1087 N N . SER A 1 157 ? -4.321 -2.810 17.974 1.00 89.12 157 SER A N 1
ATOM 1088 C CA . SER A 1 157 ? -5.271 -3.860 18.320 1.00 89.12 157 SER A CA 1
ATOM 1089 C C . SER A 1 157 ? -5.505 -4.769 17.125 1.00 89.12 157 SER A C 1
ATOM 1091 O O . SER A 1 157 ? -5.434 -4.343 15.972 1.00 89.12 157 SER A O 1
ATOM 1093 N N . VAL A 1 158 ? -5.733 -6.045 17.411 1.00 91.62 158 VAL A N 1
ATOM 1094 C CA . VAL A 1 158 ? -5.974 -7.062 16.394 1.00 91.62 158 VAL A CA 1
ATOM 1095 C C . VAL A 1 158 ? -7.464 -7.085 16.093 1.00 91.62 158 VAL A C 1
ATOM 1097 O O . VAL A 1 158 ? -8.281 -7.330 16.982 1.00 91.62 158 VAL A O 1
ATOM 1100 N N . ALA A 1 159 ? -7.807 -6.825 14.838 1.00 93.88 159 ALA A N 1
ATOM 1101 C CA . ALA A 1 159 ? -9.177 -6.862 14.369 1.00 93.88 159 ALA A CA 1
ATOM 1102 C C . ALA A 1 159 ? -9.728 -8.287 14.351 1.00 93.88 159 ALA A C 1
ATOM 1104 O O . ALA A 1 159 ? -9.032 -9.244 14.003 1.00 93.88 159 ALA A O 1
ATOM 1105 N N . LYS A 1 160 ? -11.016 -8.409 14.646 1.00 96.44 160 LYS A N 1
ATOM 1106 C CA . LYS A 1 160 ? -11.820 -9.596 14.373 1.00 96.44 160 LYS A CA 1
ATOM 1107 C C . LYS A 1 160 ? -12.885 -9.212 13.356 1.00 96.44 160 LYS A C 1
ATOM 1109 O O . LYS A 1 160 ? -13.452 -8.133 13.445 1.00 96.44 160 LYS A O 1
ATOM 1114 N N . VAL A 1 161 ? -13.144 -10.072 12.379 1.00 96.12 161 VAL A N 1
ATOM 1115 C CA . VAL A 1 161 ? -14.265 -9.867 11.449 1.00 96.12 161 VAL A CA 1
ATOM 1116 C C . VAL A 1 161 ? -15.428 -10.735 11.904 1.00 96.12 161 VAL A C 1
ATOM 1118 O O . VAL A 1 161 ? -15.263 -11.939 12.112 1.00 96.12 161 VAL A O 1
ATOM 1121 N N . GLU A 1 162 ? -16.577 -10.107 12.115 1.00 94.44 162 GLU A N 1
ATOM 1122 C CA . GLU A 1 162 ? -17.806 -10.760 12.549 1.00 94.44 162 GLU A CA 1
ATOM 1123 C C . GLU A 1 162 ? -18.529 -11.424 11.369 1.00 94.44 162 GLU A C 1
ATOM 1125 O O . GLU A 1 162 ? -18.205 -11.218 10.197 1.00 94.44 162 GLU A O 1
ATOM 1130 N N . THR A 1 163 ? -19.530 -12.254 11.666 1.00 92.06 163 THR A N 1
ATOM 1131 C CA . THR A 1 163 ? -20.268 -13.015 10.644 1.00 92.06 163 THR A CA 1
ATOM 1132 C C . THR A 1 163 ? -21.062 -12.139 9.676 1.00 92.06 163 THR A C 1
ATOM 1134 O O . THR A 1 163 ? -21.387 -12.592 8.584 1.00 92.06 163 THR A O 1
ATOM 1137 N N . ASP A 1 164 ? -21.383 -10.907 10.069 1.00 88.81 164 ASP A N 1
ATOM 1138 C CA . ASP A 1 164 ? -22.053 -9.910 9.227 1.00 88.81 164 ASP A CA 1
ATOM 1139 C C . ASP A 1 164 ? -21.076 -9.102 8.349 1.00 88.81 164 ASP A C 1
ATOM 1141 O O . ASP A 1 164 ? -21.505 -8.254 7.570 1.00 88.81 164 ASP A O 1
ATOM 1145 N N . GLY A 1 165 ? -19.769 -9.375 8.446 1.00 88.88 165 GLY A N 1
ATOM 1146 C CA . GLY A 1 165 ? -18.719 -8.680 7.704 1.00 88.88 165 GLY A CA 1
ATOM 1147 C C . GLY A 1 165 ? -18.219 -7.394 8.363 1.00 88.88 165 GLY A C 1
ATOM 1148 O O . GLY A 1 165 ? -17.284 -6.790 7.834 1.00 88.88 165 GLY A O 1
ATOM 1149 N N . SER A 1 166 ? -18.780 -6.988 9.507 1.00 91.12 166 SER A N 1
ATOM 1150 C CA . SER A 1 166 ? -18.243 -5.876 10.293 1.00 91.12 166 SER A CA 1
ATOM 1151 C C . SER A 1 166 ? -16.898 -6.245 10.923 1.00 91.12 166 SER A C 1
ATOM 1153 O O . SER A 1 166 ? -16.630 -7.399 11.269 1.00 91.12 166 SER A O 1
ATOM 1155 N N . ILE A 1 167 ? -16.019 -5.257 11.055 1.00 94.75 167 ILE A N 1
ATOM 1156 C CA . ILE A 1 167 ? -14.722 -5.397 11.712 1.00 94.75 167 ILE A CA 1
ATOM 1157 C C . ILE A 1 167 ? -14.866 -4.872 13.136 1.00 94.75 167 ILE A C 1
ATOM 1159 O O . ILE A 1 167 ? -15.272 -3.730 13.333 1.00 94.75 167 ILE A O 1
ATOM 1163 N N . THR A 1 168 ? -14.492 -5.668 14.129 1.00 92.69 168 THR A N 1
ATOM 1164 C CA . THR A 1 168 ? -14.402 -5.242 15.522 1.00 92.69 168 THR A CA 1
ATOM 1165 C C . THR A 1 168 ? -12.949 -5.059 15.936 1.00 92.69 168 THR A C 1
ATOM 1167 O O . THR A 1 168 ? -12.092 -5.915 15.712 1.00 92.69 168 THR A O 1
ATOM 1170 N N . VAL A 1 169 ? -12.663 -3.924 16.567 1.00 91.62 169 VAL A N 1
ATOM 1171 C CA . VAL A 1 169 ? -11.358 -3.596 17.143 1.00 91.62 169 VAL A CA 1
ATOM 1172 C C . VAL A 1 169 ? -11.567 -3.292 18.617 1.00 91.62 169 VAL A C 1
ATOM 1174 O O . VAL A 1 169 ? -12.317 -2.387 18.982 1.00 91.62 169 VAL A O 1
ATOM 1177 N N . THR A 1 170 ? -10.919 -4.075 19.477 1.00 88.56 170 THR A N 1
ATOM 1178 C CA . THR A 1 170 ? -11.078 -3.953 20.929 1.00 88.56 170 THR A CA 1
ATOM 1179 C C . THR A 1 170 ? -9.887 -3.228 21.535 1.00 88.56 170 THR A C 1
ATOM 1181 O O . THR A 1 170 ? -8.746 -3.665 21.391 1.00 88.56 170 THR A O 1
ATOM 1184 N N . LEU A 1 171 ? -10.142 -2.144 22.255 1.00 85.88 171 LEU A N 1
ATOM 1185 C CA . LEU A 1 171 ? -9.145 -1.400 23.013 1.00 85.88 171 LEU A CA 1
ATOM 1186 C C . LEU A 1 171 ? -9.310 -1.712 24.496 1.00 85.88 171 LEU A C 1
ATOM 1188 O O . LEU A 1 171 ? -10.422 -1.696 25.018 1.00 85.88 171 LEU A O 1
ATOM 1192 N N . GLN A 1 172 ? -8.206 -1.957 25.192 1.00 86.12 172 GLN A N 1
ATOM 1193 C CA . GLN A 1 172 ? -8.225 -2.073 26.649 1.00 86.12 172 GLN A CA 1
ATOM 1194 C C . GLN A 1 172 ? -8.074 -0.684 27.270 1.00 86.12 172 GLN A C 1
ATOM 1196 O O . GLN A 1 172 ? -7.164 0.064 26.900 1.00 86.12 172 GLN A O 1
ATOM 1201 N N . MET A 1 173 ? -8.954 -0.329 28.210 1.00 85.12 173 MET A N 1
ATOM 1202 C CA . MET A 1 173 ? -8.886 0.959 28.896 1.00 85.12 173 MET A CA 1
ATOM 1203 C C . MET A 1 173 ? -7.613 1.046 29.749 1.00 85.12 173 MET A C 1
ATOM 1205 O O . MET A 1 173 ? -7.485 0.380 30.776 1.00 85.12 173 MET A O 1
ATOM 1209 N N . SER A 1 174 ? -6.670 1.895 29.335 1.00 84.31 174 SER A N 1
ATOM 1210 C CA . SER A 1 174 ? -5.491 2.248 30.133 1.00 84.31 174 SER A CA 1
ATOM 1211 C C . SER A 1 174 ? -5.787 3.453 31.033 1.00 84.31 174 SER A C 1
ATOM 1213 O O . SER A 1 174 ? -6.702 4.230 30.764 1.00 84.31 174 SER A O 1
ATOM 1215 N N . ASN A 1 175 ? -4.985 3.666 32.083 1.00 85.06 175 ASN A N 1
ATOM 1216 C CA . ASN A 1 175 ? -5.114 4.865 32.925 1.00 85.06 175 ASN A CA 1
ATOM 1217 C C . ASN A 1 175 ? -4.970 6.165 32.121 1.00 85.06 175 ASN A C 1
ATOM 1219 O O . ASN A 1 175 ? -5.681 7.130 32.390 1.00 85.06 175 ASN A O 1
ATOM 1223 N N . THR A 1 176 ? -4.083 6.176 31.125 1.00 84.94 176 THR A N 1
ATOM 1224 C CA . THR A 1 176 ? -3.847 7.334 30.258 1.00 84.94 176 THR A CA 1
ATOM 1225 C C . THR A 1 176 ? -5.017 7.554 29.298 1.00 84.94 176 THR A C 1
ATOM 1227 O O . THR A 1 176 ? -5.502 8.675 29.188 1.00 84.94 176 THR A O 1
ATOM 1230 N N . LEU A 1 177 ? -5.531 6.488 28.669 1.00 84.12 177 LEU A N 1
ATOM 1231 C CA . LEU A 1 177 ? -6.706 6.565 27.793 1.00 84.12 177 LEU A CA 1
ATOM 1232 C C . LEU A 1 177 ? -7.932 7.049 28.571 1.00 84.12 177 LEU A C 1
ATOM 1234 O O . LEU A 1 177 ? -8.662 7.924 28.116 1.00 84.12 177 LEU A O 1
ATOM 1238 N N . ARG A 1 178 ? -8.126 6.522 29.783 1.00 85.62 178 ARG A N 1
ATOM 1239 C CA . ARG A 1 178 ? -9.212 6.930 30.674 1.00 85.62 178 ARG A CA 1
ATOM 1240 C C . ARG A 1 178 ? -9.109 8.403 31.055 1.00 85.62 178 ARG A C 1
ATOM 1242 O O . ARG A 1 178 ? -10.125 9.087 31.045 1.00 85.62 178 ARG A O 1
ATOM 1249 N N . ALA A 1 179 ? -7.916 8.886 31.404 1.00 84.56 179 ALA A N 1
ATOM 1250 C CA . ALA A 1 179 ? -7.706 10.291 31.746 1.00 84.56 179 ALA A CA 1
ATOM 1251 C C . ALA A 1 179 ? -8.041 11.215 30.566 1.00 84.56 179 ALA A C 1
ATOM 1253 O O . ALA A 1 179 ? -8.720 12.219 30.767 1.00 84.56 179 ALA A O 1
ATOM 1254 N N . GLU A 1 180 ? -7.642 10.833 29.350 1.00 84.69 180 GLU A N 1
ATOM 1255 C CA . GLU A 1 180 ? -7.943 11.582 28.128 1.00 84.69 180 GLU A CA 1
ATOM 1256 C C . GLU A 1 180 ? -9.454 11.658 27.863 1.00 84.69 180 GLU A C 1
ATOM 1258 O O . GLU A 1 180 ? -10.028 12.741 27.736 1.00 84.69 180 GLU A O 1
ATOM 1263 N N . LEU A 1 181 ? -10.128 10.504 27.865 1.00 84.31 181 LEU A N 1
ATOM 1264 C CA . LEU A 1 181 ? -11.574 10.433 27.644 1.00 84.31 181 LEU A CA 1
ATOM 1265 C C . LEU A 1 181 ? -12.365 11.144 28.751 1.00 84.31 181 LEU A C 1
ATOM 1267 O O . LEU A 1 181 ? -13.392 11.765 28.477 1.00 84.31 181 LEU A O 1
ATOM 1271 N N . TYR A 1 182 ? -11.889 11.087 29.998 1.00 84.94 182 TYR A N 1
ATOM 1272 C CA . TYR A 1 182 ? -12.499 11.793 31.122 1.00 84.94 182 TYR A CA 1
ATOM 1273 C C . TYR A 1 182 ? -12.327 13.313 31.014 1.00 84.94 182 TYR A C 1
ATOM 1275 O O . TYR A 1 182 ? -13.278 14.051 31.267 1.00 84.94 182 TYR A O 1
ATOM 1283 N N . ALA A 1 183 ? -11.154 13.800 30.600 1.00 82.94 183 ALA A N 1
ATOM 1284 C CA . ALA A 1 183 ? -10.922 15.227 30.381 1.00 82.94 183 ALA A CA 1
ATOM 1285 C C . ALA A 1 183 ? -11.837 15.780 29.279 1.00 82.94 183 ALA A C 1
ATOM 1287 O O . ALA A 1 183 ? -12.447 16.841 29.449 1.00 82.94 183 ALA A O 1
ATOM 1288 N N . ALA A 1 184 ? -11.999 15.035 28.183 1.00 80.06 184 ALA A N 1
ATOM 1289 C CA . ALA A 1 184 ? -12.945 15.389 27.133 1.00 80.06 184 ALA A CA 1
ATOM 1290 C C . ALA A 1 184 ? -14.397 15.379 27.641 1.00 80.06 184 ALA A C 1
ATOM 1292 O O . ALA A 1 184 ? -15.131 16.337 27.408 1.00 80.06 184 ALA A O 1
ATOM 1293 N N . TYR A 1 185 ? -14.788 14.362 28.420 1.00 82.25 185 TYR A N 1
ATOM 1294 C CA . TYR A 1 185 ? -16.111 14.277 29.051 1.00 82.25 185 TYR A CA 1
ATOM 1295 C C . TYR A 1 185 ? -16.426 15.485 29.944 1.00 82.25 185 TYR A C 1
ATOM 1297 O O . TYR A 1 185 ? -17.488 16.085 29.802 1.00 82.25 185 TYR A O 1
ATOM 1305 N N . VAL A 1 186 ? -15.503 15.878 30.828 1.00 83.19 186 VAL A N 1
ATOM 1306 C CA . VAL A 1 186 ? -15.698 17.016 31.746 1.00 83.19 186 VAL A CA 1
ATOM 1307 C C . VAL A 1 186 ? -15.720 18.356 31.006 1.00 83.19 186 VAL A C 1
ATOM 1309 O O . VAL A 1 186 ? -16.481 19.246 31.378 1.00 83.19 186 VAL A O 1
ATOM 1312 N N . SER A 1 187 ? -14.900 18.513 29.964 1.00 80.69 187 SER A N 1
ATOM 1313 C CA . SER A 1 187 ? -14.837 19.749 29.170 1.00 80.69 187 SER A CA 1
ATOM 1314 C C . SER A 1 187 ? -15.939 19.872 28.111 1.00 80.69 187 SER A C 1
ATOM 1316 O O . SER A 1 187 ? -16.097 20.943 27.529 1.00 80.69 187 SER A O 1
ATOM 1318 N N . GLY A 1 188 ? -16.691 18.798 27.843 1.00 75.56 188 GLY A N 1
ATOM 1319 C CA . GLY A 1 188 ? -17.633 18.733 26.723 1.00 75.56 188 GLY A CA 1
ATOM 1320 C C . GLY A 1 188 ? -16.951 18.754 25.347 1.00 75.56 188 GLY A C 1
ATOM 1321 O O . GLY A 1 188 ? -17.587 19.112 24.356 1.00 75.56 188 GLY A O 1
ATOM 1322 N N . GLY A 1 189 ? -15.658 18.423 25.278 1.00 71.75 189 GLY A N 1
ATOM 1323 C CA . GLY A 1 189 ? -14.868 18.435 24.045 1.00 71.75 189 GLY A CA 1
ATOM 1324 C C . GLY A 1 189 ? -15.149 17.227 23.150 1.00 71.75 189 GLY A C 1
ATOM 1325 O O . GLY A 1 189 ? -15.429 16.142 23.641 1.00 71.75 189 GLY A O 1
ATOM 1326 N N . ALA A 1 190 ? -15.059 17.379 21.828 1.00 71.44 190 ALA A N 1
ATOM 1327 C CA . ALA A 1 190 ? -15.159 16.230 20.924 1.00 71.44 190 ALA A CA 1
ATOM 1328 C C . ALA A 1 190 ? -13.957 15.280 21.100 1.00 71.44 190 ALA A C 1
ATOM 1330 O O . ALA A 1 190 ? -12.842 15.726 21.372 1.00 71.44 190 ALA A O 1
ATOM 1331 N N . VAL A 1 191 ? -14.203 13.979 20.934 1.00 74.75 191 VAL A N 1
ATOM 1332 C CA . VAL A 1 191 ? -13.180 12.927 20.894 1.00 74.75 191 VAL A CA 1
ATOM 1333 C C . VAL A 1 191 ? -13.387 12.156 19.607 1.00 74.75 191 VAL A C 1
ATOM 1335 O O . VAL A 1 191 ? -14.463 11.572 19.438 1.00 74.75 191 VAL A O 1
ATOM 1338 N N . ASP A 1 192 ? -12.346 12.121 18.780 1.00 80.31 192 ASP A N 1
ATOM 1339 C CA . ASP A 1 192 ? -12.343 11.409 17.508 1.00 80.31 192 ASP A CA 1
ATOM 1340 C C . ASP A 1 192 ? -11.338 10.264 17.583 1.00 80.31 192 ASP A C 1
ATOM 1342 O O . ASP A 1 192 ? -10.155 10.470 17.876 1.00 80.31 192 ASP A O 1
ATOM 1346 N N . PHE A 1 193 ? -11.818 9.042 17.358 1.00 84.31 193 PHE A N 1
ATOM 1347 C CA . PHE A 1 193 ? -10.969 7.861 17.302 1.00 84.31 193 PHE A CA 1
ATOM 1348 C C . PHE A 1 193 ? -10.497 7.682 15.870 1.00 84.31 193 PHE A C 1
ATOM 1350 O O . PHE A 1 193 ? -11.209 7.161 15.026 1.00 84.31 193 PHE A O 1
ATOM 1357 N N . HIS A 1 194 ? -9.270 8.083 15.585 1.00 87.19 194 HIS A N 1
ATOM 1358 C CA . HIS A 1 194 ? -8.694 7.836 14.276 1.00 87.19 194 HIS A CA 1
ATOM 1359 C C . HIS A 1 194 ? -8.166 6.407 14.186 1.00 87.19 194 HIS A C 1
ATOM 1361 O O . HIS A 1 194 ? -7.400 5.969 15.046 1.00 87.19 194 HIS A O 1
ATOM 1367 N N . MET A 1 195 ? -8.583 5.673 13.159 1.00 88.94 195 MET A N 1
ATOM 1368 C CA . MET A 1 195 ? -8.268 4.267 12.951 1.00 88.94 195 MET A CA 1
ATOM 1369 C C . MET A 1 195 ? -7.635 4.068 11.582 1.00 88.94 195 MET A C 1
ATOM 1371 O O . MET A 1 195 ? -8.202 4.434 10.557 1.00 88.94 195 MET A O 1
ATOM 1375 N N . THR A 1 196 ? -6.478 3.415 11.558 1.00 93.06 196 THR A N 1
ATOM 1376 C CA . THR A 1 196 ? -5.808 3.033 10.313 1.00 93.06 196 THR A CA 1
ATOM 1377 C C . THR A 1 196 ? -5.439 1.566 10.319 1.00 93.06 196 THR A C 1
ATOM 1379 O O . THR A 1 196 ? -5.030 1.015 11.344 1.00 93.06 196 THR A O 1
ATOM 1382 N N . ALA A 1 197 ? -5.554 0.921 9.166 1.00 95.69 197 ALA A N 1
ATOM 1383 C CA . ALA A 1 197 ? -5.051 -0.428 8.966 1.00 95.69 197 ALA A CA 1
ATOM 1384 C C . ALA A 1 197 ? -4.712 -0.674 7.506 1.00 95.69 197 ALA A C 1
ATOM 1386 O O . ALA A 1 197 ? -5.462 -0.293 6.611 1.00 95.69 197 ALA A O 1
ATOM 1387 N N . THR A 1 198 ? -3.633 -1.411 7.281 1.00 96.81 198 THR A N 1
ATOM 1388 C CA . THR A 1 198 ? -3.366 -2.040 5.991 1.00 96.81 198 THR A CA 1
ATOM 1389 C C . THR A 1 198 ? -3.853 -3.483 6.054 1.00 96.81 198 THR A C 1
ATOM 1391 O O . THR A 1 198 ? -3.602 -4.197 7.026 1.00 96.81 198 THR A O 1
ATOM 1394 N N . SER A 1 199 ? -4.568 -3.910 5.020 1.00 97.50 199 SER A N 1
ATOM 1395 C CA . SER A 1 199 ? -4.985 -5.305 4.840 1.00 97.50 199 SER A CA 1
ATOM 1396 C C . SER A 1 199 ? -3.791 -6.266 4.835 1.00 97.50 199 SER A C 1
ATOM 1398 O O . SER A 1 199 ? -2.670 -5.898 4.485 1.00 97.50 199 SER A O 1
ATOM 1400 N N . LYS A 1 200 ? -4.030 -7.536 5.178 1.00 96.94 200 LYS A N 1
ATOM 1401 C CA . LYS A 1 200 ? -2.973 -8.559 5.264 1.00 96.94 200 LYS A CA 1
ATOM 1402 C C . LYS A 1 200 ? -2.197 -8.786 3.964 1.00 96.94 200 LYS A C 1
ATOM 1404 O O . LYS A 1 200 ? -1.028 -9.14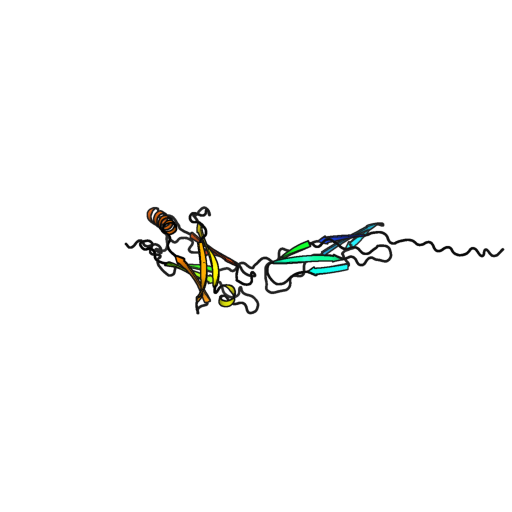9 4.031 1.00 96.94 200 LYS A O 1
ATOM 1409 N N . ASN A 1 201 ? -2.832 -8.598 2.807 1.00 96.31 201 ASN A N 1
ATOM 1410 C CA . ASN A 1 201 ? -2.172 -8.722 1.504 1.00 96.31 201 ASN A CA 1
ATOM 1411 C C . ASN A 1 201 ? -1.505 -7.414 1.037 1.00 96.31 201 ASN A C 1
ATOM 1413 O O . ASN A 1 201 ? -0.880 -7.407 -0.016 1.00 96.31 201 ASN A O 1
ATOM 1417 N N . GLY A 1 202 ? -1.627 -6.318 1.796 1.00 97.50 202 GLY A N 1
ATOM 1418 C CA . GLY A 1 202 ? -1.021 -5.025 1.474 1.00 97.50 202 GLY A CA 1
ATOM 1419 C C . GLY A 1 202 ? -1.776 -4.191 0.434 1.00 97.50 202 GLY A C 1
ATOM 1420 O O . GLY A 1 202 ? -1.428 -3.031 0.235 1.00 97.50 202 GLY A O 1
ATOM 1421 N N . ASN A 1 203 ? -2.815 -4.736 -0.203 1.00 98.38 203 ASN A N 1
ATOM 1422 C CA . ASN A 1 203 ? -3.460 -4.121 -1.367 1.00 98.38 203 ASN A CA 1
ATOM 1423 C C . ASN A 1 203 ? -4.515 -3.070 -1.024 1.00 98.38 203 ASN A C 1
ATOM 1425 O O . ASN A 1 203 ? -4.851 -2.229 -1.856 1.00 98.38 203 ASN A O 1
ATOM 1429 N N . TYR A 1 204 ? -5.023 -3.104 0.201 1.00 98.31 204 TYR A N 1
ATOM 1430 C CA . TYR A 1 204 ? -6.032 -2.181 0.707 1.00 98.31 204 TYR A CA 1
ATOM 1431 C C . TYR A 1 204 ? -5.580 -1.519 1.994 1.00 98.31 204 TYR A C 1
ATOM 1433 O O . TYR A 1 204 ? -4.887 -2.147 2.803 1.00 98.31 204 TYR A O 1
ATOM 1441 N N . TYR A 1 205 ? -6.050 -0.299 2.216 1.00 97.31 205 TYR A N 1
ATOM 1442 C CA . TYR A 1 205 ? -5.947 0.370 3.500 1.00 97.31 205 TYR A CA 1
ATOM 1443 C C . TYR A 1 205 ? -7.285 0.995 3.901 1.00 97.31 205 TYR A C 1
ATOM 1445 O O . TYR A 1 205 ? -8.079 1.400 3.054 1.00 97.31 205 TYR A O 1
ATOM 1453 N N . ILE A 1 206 ? -7.523 1.037 5.205 1.00 95.50 206 ILE A N 1
ATOM 1454 C CA . ILE A 1 206 ? -8.604 1.775 5.851 1.00 95.50 206 ILE A CA 1
ATOM 1455 C C . ILE A 1 206 ? -7.937 2.933 6.585 1.00 95.50 206 ILE A C 1
ATOM 1457 O O . ILE A 1 206 ? -6.952 2.722 7.297 1.00 95.50 206 ILE A O 1
ATOM 1461 N N . ASP A 1 207 ? -8.460 4.132 6.383 1.00 92.62 207 ASP A N 1
ATOM 1462 C CA . ASP A 1 207 ? -8.082 5.351 7.088 1.00 92.62 207 ASP A CA 1
ATOM 1463 C C . ASP A 1 207 ? -9.385 6.068 7.429 1.00 92.62 207 ASP A C 1
ATOM 1465 O O . ASP A 1 207 ? -9.998 6.696 6.571 1.00 92.62 207 ASP A O 1
ATOM 1469 N N . GLU A 1 208 ? -9.852 5.858 8.656 1.00 86.62 208 GLU A N 1
ATOM 1470 C CA . GLU A 1 208 ? -11.168 6.295 9.096 1.00 86.62 208 GLU A CA 1
ATOM 1471 C C . GLU A 1 208 ? -11.072 7.078 10.393 1.00 86.62 208 GLU A C 1
ATOM 1473 O O . GLU A 1 208 ? -10.481 6.630 11.379 1.00 86.62 208 GLU A O 1
ATOM 1478 N N . ASP A 1 209 ? -11.735 8.226 10.425 1.00 75.19 209 ASP A N 1
ATOM 1479 C CA . ASP A 1 209 ? -12.059 8.894 11.675 1.00 75.19 209 ASP A CA 1
ATOM 1480 C C . ASP A 1 209 ? -13.304 8.208 12.246 1.00 75.19 209 ASP A C 1
ATOM 1482 O O . ASP A 1 209 ? -14.449 8.594 11.992 1.00 75.19 209 ASP A O 1
ATOM 1486 N N . ALA A 1 210 ? -13.087 7.142 13.014 1.00 61.09 210 ALA A N 1
ATOM 1487 C CA . ALA A 1 210 ? -14.156 6.540 13.776 1.00 61.09 210 ALA A CA 1
ATOM 1488 C C . ALA A 1 210 ? -14.744 7.586 14.720 1.00 61.09 210 ALA A C 1
ATOM 1490 O O . ALA A 1 210 ? -14.055 8.195 15.542 1.00 61.09 210 ALA A O 1
ATOM 1491 N N . MET A 1 211 ? -16.068 7.708 14.656 1.00 59.53 211 MET A N 1
ATOM 1492 C CA . MET A 1 211 ? -16.849 8.414 15.661 1.00 59.53 211 MET A CA 1
ATOM 1493 C C . MET A 1 211 ? -16.657 9.930 15.699 1.00 59.53 211 MET A C 1
ATOM 1495 O O . MET A 1 211 ? -16.461 10.461 16.787 1.00 59.53 211 MET A O 1
ATOM 1499 N N . SER A 1 212 ? -16.799 10.627 14.570 1.00 53.62 212 SER A N 1
ATOM 1500 C CA . SER A 1 212 ? -16.452 12.049 14.415 1.00 53.62 212 SER A CA 1
ATOM 1501 C C . SER A 1 212 ? -16.959 13.039 15.478 1.00 53.62 212 SER A C 1
ATOM 1503 O O . SER A 1 212 ? -16.578 14.192 15.342 1.00 53.62 212 SER A O 1
ATOM 1505 N N . ARG A 1 213 ? -17.825 12.662 16.456 1.00 55.97 213 ARG A N 1
ATOM 1506 C CA . ARG A 1 213 ? -18.027 13.310 17.781 1.00 55.97 213 ARG A CA 1
ATOM 1507 C C . ARG A 1 213 ? -18.654 12.343 18.820 1.00 55.97 213 ARG A C 1
ATOM 1509 O O . ARG A 1 213 ? -19.880 12.261 18.931 1.00 55.97 213 ARG A O 1
ATOM 1516 N N . LEU A 1 214 ? -17.867 11.649 19.654 1.00 58.72 214 LEU A N 1
ATOM 1517 C CA . LEU A 1 214 ? -18.391 10.880 20.816 1.00 58.72 214 LEU A CA 1
ATOM 1518 C C . LEU A 1 214 ? -19.220 11.742 21.792 1.00 58.72 214 LEU A C 1
ATOM 1520 O O . LEU A 1 214 ? -20.262 11.312 22.303 1.00 58.72 214 LEU A O 1
ATOM 1524 N N . LEU A 1 215 ? -18.783 12.984 22.013 1.00 55.53 215 LEU A N 1
ATOM 1525 C CA . LEU A 1 215 ? -19.537 14.023 22.715 1.00 55.53 215 LEU A CA 1
ATOM 1526 C C . LEU A 1 215 ? -20.367 14.806 21.697 1.00 55.53 215 LEU A C 1
ATOM 1528 O O . LEU A 1 215 ? -19.918 15.796 21.129 1.00 55.53 215 LEU A O 1
ATOM 1532 N N . ASN A 1 216 ? -21.535 14.225 21.416 1.00 48.19 216 ASN A N 1
ATOM 1533 C CA . ASN A 1 216 ? -22.765 14.795 20.839 1.00 48.19 216 ASN A CA 1
ATOM 1534 C C . ASN A 1 216 ? -23.812 13.686 20.596 1.00 48.19 216 ASN A C 1
ATOM 1536 O O . ASN A 1 216 ? -25.002 13.973 20.536 1.00 48.19 216 ASN A O 1
ATOM 1540 N N . ASN A 1 217 ? -23.389 12.413 20.561 1.00 52.09 217 ASN A N 1
ATOM 1541 C CA . ASN A 1 217 ? -24.268 11.247 20.381 1.00 52.09 217 ASN A CA 1
ATOM 1542 C C . ASN A 1 217 ? -24.618 10.506 21.692 1.00 52.09 217 ASN A C 1
ATOM 1544 O O . ASN A 1 217 ? -25.138 9.394 21.653 1.00 52.09 217 ASN A O 1
ATOM 1548 N N . GLY A 1 218 ? -24.298 11.071 22.866 1.00 60.56 218 GLY A N 1
ATOM 1549 C CA . GLY A 1 218 ? -24.549 10.425 24.168 1.00 60.56 218 GLY A CA 1
ATOM 1550 C C . GLY A 1 218 ? -23.728 9.150 24.411 1.00 60.56 218 GLY A C 1
ATOM 1551 O O . GLY A 1 218 ? -24.082 8.333 25.263 1.00 60.56 218 GLY A O 1
ATOM 1552 N N . ALA A 1 219 ? -22.647 8.973 23.647 1.00 63.59 219 ALA A N 1
ATOM 1553 C CA . ALA A 1 219 ? -21.877 7.740 23.583 1.00 63.59 219 ALA A CA 1
ATOM 1554 C C . ALA A 1 219 ? -20.797 7.621 24.673 1.00 63.59 219 ALA A C 1
ATOM 1556 O O . ALA A 1 219 ? -20.339 6.512 24.908 1.00 63.59 219 ALA A O 1
ATOM 1557 N N . LEU A 1 220 ? -20.429 8.695 25.387 1.00 67.88 220 LEU A N 1
ATOM 1558 C CA . LEU A 1 220 ? -19.617 8.608 26.612 1.00 67.88 220 LEU A CA 1
ATOM 1559 C C . LEU A 1 220 ? -20.506 8.666 27.856 1.00 67.88 220 LEU A C 1
ATOM 1561 O O . LEU A 1 220 ? -21.334 9.566 27.997 1.00 67.88 220 LEU A O 1
ATOM 1565 N N . LYS A 1 221 ? -20.307 7.722 28.780 1.00 69.00 221 LYS A N 1
ATOM 1566 C CA . LYS A 1 221 ? -20.934 7.723 30.107 1.00 69.00 221 LYS A CA 1
ATOM 1567 C C . LYS A 1 221 ? -19.883 7.481 31.183 1.00 69.00 221 LYS A C 1
ATOM 1569 O O . LYS A 1 221 ? -19.012 6.631 31.020 1.00 69.00 221 LYS A O 1
ATOM 1574 N N . TYR A 1 222 ? -19.992 8.193 32.299 1.00 66.25 222 TYR A N 1
ATOM 1575 C CA . TYR A 1 222 ? -19.223 7.913 33.509 1.00 66.25 222 TYR A CA 1
ATOM 1576 C C . TYR A 1 222 ? -20.171 7.334 34.560 1.00 66.25 222 TYR A C 1
ATOM 1578 O O . TYR A 1 222 ? -20.982 8.061 35.131 1.00 66.25 222 TYR A O 1
ATOM 1586 N N . VAL A 1 223 ? -20.111 6.016 34.762 1.00 62.12 223 VAL A N 1
ATOM 1587 C CA . VAL A 1 223 ? -20.854 5.319 35.822 1.00 62.12 223 VAL A CA 1
ATOM 1588 C C . VAL A 1 223 ? -19.830 4.644 36.726 1.00 62.12 223 VAL A C 1
ATOM 1590 O O . VAL A 1 223 ? -19.060 3.816 36.238 1.00 62.12 223 VAL A O 1
ATOM 1593 N N . VAL A 1 224 ? -19.802 5.068 37.993 1.00 57.53 224 VAL A N 1
ATOM 1594 C CA . VAL A 1 224 ? -18.902 4.574 39.054 1.00 57.53 224 VAL A CA 1
ATOM 1595 C C . VAL A 1 224 ? -19.316 3.179 39.502 1.00 57.53 224 VAL A C 1
ATOM 1597 O O . VAL A 1 224 ? -20.542 2.959 39.625 1.00 57.53 224 VAL A O 1
#

Sequence (224 aa):
NASDGAAVAILINKASSTTTTIGAGPFTYDGSTHTGGSGTVTGAGGLSTSATSLTYSGDQVNAGTYYVTAHYAGDANHNASDGAAIAIVIKAKSLNASAWSQGTVNIGSNGAIVLHIAVDAGQLYNSDTIASLFNGATFTVQIRKSDGSISYGTLTSVAKVETDGSITVTLQMSNTLRAELYAAYVSGGAVDFHMTATSKNGNYYIDEDAMSRLLNNGALKYVV